Protein AF-A0A3D4SWS9-F1 (afdb_monomer_lite)

InterPro domains:
  IPR000185 Protein translocase subunit SecA [PTHR30612] (1-98)
  IPR011116 SecA Wing/Scaffold [PF07516] (47-100)
  IPR011116 SecA Wing/Scaffold [PF07516] (124-185)
  IPR014018 SecA motor DEAD [PS51196] (1-53)
  IPR027417 P-loop containing nucleoside triphosphate hydrolase [G3DSA:3.40.50.300] (1-38)
  IPR027417 P-loop containing nucleoside triphosphate hydrolase [SSF52540] (1-28)
  IPR036266 SecA, Wing/Scaffold superfamily [SSF81886] (50-199)
  IPR044722 SecA, C-terminal helicase domain [PF21090] (1-30)

Organism: NCBI:txid1032851

Radius of gyration: 28.47 Å; chains: 1; bounding box: 56×55×87 Å

Secondary structure (DSSP, 8-state):
-HHHHTTSSGGG----------TTSHHHHHHTTT--------TTS----HHHHHHHHHHHHHHHHHHHHHHHHHHHHHHHHHHHHHHHHHHHHHHHHSSHHHHHHHHH-HHHHHHHHHTT--HHHHHHHHHHHHHHHHHHHHHHHHHHHHHHHHHGGGGTTSSS-HHHHHHHHHHHHHHHHHHHHHHHHHHHHHH--EETTEE-TTTTT-PPPS----------TT--STT-TTHHHHGGG-

Foldseek 3Di:
DVVVVVVACPPNRDGDDDDDDDCPDLLNCLLCPPPDDDFDADPVRDTPDPVVVVSSVRSNVSSVVLVVVVVVVVCLLVVVVVVLVVVLVVVLCCLVVDLVLLVLQCVLPVPLVVVCVVVVADPVLSSVQSSVLLCLLSVVLSVVLVVVLVVLVLCLLVVVPPPDDSSVVSSVVSCVSSVCSNVRSSVRSNVCSVPFDQDSVHTDCVVVVSDDDPDDDDDDDDDDLSDPDPDGSCVSVSVVVD

Structure (mmCIF, N/CA/C/O backbone):
data_AF-A0A3D4SWS9-F1
#
_entry.id   AF-A0A3D4SWS9-F1
#
loop_
_atom_site.group_PDB
_atom_site.id
_atom_site.type_symbol
_atom_site.label_atom_id
_atom_site.label_alt_id
_atom_site.label_comp_id
_atom_site.label_asym_id
_atom_site.label_entity_id
_atom_site.label_seq_id
_atom_site.pdbx_PDB_ins_code
_atom_site.Cartn_x
_atom_site.Cartn_y
_atom_site.Cartn_z
_atom_site.occupancy
_atom_site.B_iso_or_equiv
_atom_site.auth_seq_id
_atom_site.auth_comp_id
_atom_site.auth_asym_id
_atom_site.auth_atom_id
_atom_site.pdbx_PDB_model_num
ATOM 1 N N . ASP A 1 1 ? 19.083 -12.559 -22.949 1.00 86.00 1 ASP A N 1
ATOM 2 C CA . ASP A 1 1 ? 19.932 -13.372 -23.858 1.00 86.00 1 ASP A CA 1
ATOM 3 C C . ASP A 1 1 ? 20.888 -14.358 -23.205 1.00 86.00 1 ASP A C 1
ATOM 5 O O . ASP A 1 1 ? 20.753 -15.556 -23.432 1.00 86.00 1 ASP A O 1
ATOM 9 N N . ASN A 1 2 ? 21.861 -13.915 -22.402 1.00 91.19 2 ASN A N 1
ATOM 10 C CA . ASN A 1 2 ? 22.906 -14.820 -21.889 1.00 91.19 2 ASN A CA 1
ATOM 11 C C . ASN A 1 2 ? 22.371 -15.952 -20.997 1.00 91.19 2 ASN A C 1
ATOM 13 O O . ASN A 1 2 ? 22.909 -17.055 -21.023 1.00 91.19 2 ASN A O 1
ATOM 17 N N . GLN A 1 3 ? 21.264 -15.725 -20.285 1.00 92.69 3 GLN A N 1
ATOM 18 C CA . GLN A 1 3 ? 20.565 -16.789 -19.555 1.00 92.69 3 GLN A CA 1
ATOM 19 C C . GLN A 1 3 ? 20.051 -17.906 -20.480 1.00 92.69 3 GLN A C 1
ATOM 21 O O . GLN A 1 3 ? 20.074 -19.070 -20.090 1.00 92.69 3 GLN A O 1
ATOM 26 N N . LEU A 1 4 ? 19.605 -17.577 -21.700 1.00 91.69 4 LEU A N 1
ATOM 27 C CA . LEU A 1 4 ? 19.152 -18.558 -22.690 1.00 91.69 4 LEU A CA 1
ATOM 28 C C . LEU A 1 4 ? 20.349 -19.286 -23.315 1.00 91.69 4 LEU A C 1
ATOM 30 O O . LEU A 1 4 ? 20.324 -20.511 -23.415 1.00 91.69 4 LEU A O 1
ATOM 34 N N . ARG A 1 5 ? 21.426 -18.549 -23.640 1.00 92.12 5 ARG A N 1
ATOM 35 C CA . ARG A 1 5 ? 22.699 -19.130 -24.112 1.00 92.12 5 ARG A CA 1
ATOM 36 C C . ARG A 1 5 ? 23.242 -20.167 -23.130 1.00 92.12 5 ARG A C 1
ATOM 38 O O . ARG A 1 5 ? 23.581 -21.273 -23.533 1.00 92.12 5 ARG A O 1
ATOM 45 N N . GLY A 1 6 ? 23.225 -19.842 -21.836 1.00 90.62 6 GLY A N 1
ATOM 46 C CA . GLY A 1 6 ? 23.699 -20.713 -20.756 1.00 90.62 6 GLY A CA 1
ATOM 47 C C . GLY A 1 6 ? 22.874 -21.983 -20.514 1.00 90.62 6 GLY A C 1
ATOM 48 O O . GLY A 1 6 ? 23.251 -22.793 -19.669 1.00 90.62 6 GLY A O 1
ATOM 49 N N . ARG A 1 7 ? 21.753 -22.186 -21.224 1.00 92.44 7 ARG A N 1
ATOM 50 C CA . ARG A 1 7 ? 21.017 -23.462 -21.192 1.00 92.44 7 ARG A CA 1
ATOM 51 C C . ARG A 1 7 ? 21.645 -24.529 -22.092 1.00 92.44 7 ARG A C 1
ATOM 53 O O . ARG A 1 7 ? 21.403 -25.710 -21.852 1.00 92.44 7 ARG A O 1
ATOM 60 N N . ALA A 1 8 ? 22.436 -24.134 -23.091 1.00 94.56 8 ALA A N 1
ATOM 61 C CA . ALA A 1 8 ? 23.217 -25.050 -23.917 1.00 94.56 8 ALA A CA 1
ATOM 62 C C . ALA A 1 8 ? 24.583 -25.341 -23.271 1.00 94.56 8 ALA A C 1
ATOM 64 O O . ALA A 1 8 ? 25.125 -24.501 -22.557 1.00 94.56 8 ALA A O 1
ATOM 65 N N . GLY A 1 9 ? 25.138 -26.529 -23.528 1.00 90.69 9 GLY A N 1
ATOM 66 C CA . GLY A 1 9 ? 26.485 -26.906 -23.083 1.00 90.69 9 GLY A CA 1
ATOM 67 C C . GLY A 1 9 ? 26.678 -26.984 -21.563 1.00 90.69 9 GLY A C 1
ATOM 68 O O . GLY A 1 9 ? 27.701 -26.562 -21.020 1.00 90.69 9 GLY A O 1
ATOM 69 N N . ARG A 1 10 ? 25.671 -27.495 -20.841 1.00 92.88 10 ARG A N 1
ATOM 70 C CA . ARG A 1 10 ? 25.771 -27.715 -19.388 1.00 92.88 10 ARG A CA 1
ATOM 71 C C . ARG A 1 10 ? 26.876 -28.735 -19.090 1.00 92.88 10 ARG A C 1
ATOM 73 O O . ARG A 1 10 ? 27.085 -29.652 -19.863 1.00 92.88 10 ARG A O 1
ATOM 80 N N . GLN A 1 11 ? 27.573 -28.582 -17.960 1.00 92.00 11 GLN A N 1
ATOM 81 C CA . GLN A 1 11 ? 28.649 -29.499 -17.528 1.00 92.00 11 GLN A CA 1
ATOM 82 C C . GLN A 1 11 ? 29.816 -29.660 -18.525 1.00 92.00 11 GLN A C 1
ATOM 84 O O . GLN A 1 11 ? 30.550 -30.640 -18.465 1.00 92.00 11 GLN A O 1
ATOM 89 N N . GLY A 1 12 ? 30.026 -28.680 -19.410 1.00 90.81 12 GLY A N 1
ATOM 90 C CA . GLY A 1 12 ? 31.074 -28.753 -20.432 1.00 90.81 12 GLY A CA 1
ATOM 91 C C . GLY A 1 12 ? 30.678 -29.571 -21.661 1.00 90.81 12 GLY A C 1
ATOM 92 O O . GLY A 1 12 ? 31.526 -29.797 -22.524 1.00 90.81 12 GLY A O 1
ATOM 93 N N . ASP A 1 13 ? 29.411 -29.982 -21.764 1.00 96.12 13 ASP A N 1
ATOM 94 C CA . ASP A 1 13 ? 28.877 -30.608 -22.968 1.00 96.12 13 ASP A CA 1
ATOM 95 C C . ASP A 1 13 ? 28.994 -29.653 -24.171 1.00 96.12 13 ASP A C 1
ATOM 97 O O . ASP A 1 13 ? 28.885 -28.429 -24.023 1.00 96.12 13 ASP A O 1
ATOM 101 N N . PRO A 1 14 ? 29.186 -30.173 -25.393 1.00 94.94 14 PRO A N 1
ATOM 102 C CA . PRO A 1 14 ? 29.142 -29.347 -26.590 1.00 94.94 14 PRO A CA 1
ATOM 103 C C . PRO A 1 14 ? 27.734 -28.770 -26.803 1.00 94.94 14 PRO A C 1
ATOM 105 O O . PRO A 1 14 ? 26.723 -29.449 -26.626 1.00 94.94 14 PRO A O 1
ATOM 108 N N . GLY A 1 15 ? 27.656 -27.511 -27.234 1.00 93.94 15 GLY A N 1
ATOM 109 C CA . GLY A 1 15 ? 26.395 -26.853 -27.562 1.00 93.94 15 GLY A CA 1
ATOM 110 C C . GLY A 1 15 ? 26.607 -25.552 -28.327 1.00 93.94 15 GLY A C 1
ATOM 111 O O . GLY A 1 15 ? 27.634 -24.893 -28.182 1.00 93.94 15 GLY A O 1
ATOM 112 N N . SER A 1 16 ? 25.626 -25.175 -29.144 1.00 94.62 16 SER A N 1
ATOM 113 C CA . SER A 1 16 ? 25.614 -23.914 -29.887 1.00 94.62 16 SER A CA 1
ATOM 114 C C . SER A 1 16 ? 24.288 -23.200 -29.685 1.00 94.62 16 SER A C 1
ATOM 116 O O . SER A 1 16 ? 23.246 -23.840 -29.562 1.00 94.62 16 SER A O 1
ATOM 118 N N . THR A 1 17 ? 24.316 -21.872 -29.702 1.00 95.25 17 THR A N 1
ATOM 119 C CA . THR A 1 17 ? 23.106 -21.045 -29.679 1.00 95.25 17 THR A CA 1
ATOM 120 C C . THR A 1 17 ? 23.214 -19.965 -30.739 1.00 95.25 17 THR A C 1
ATOM 122 O O . THR A 1 17 ? 24.304 -19.466 -31.012 1.00 95.25 17 THR A O 1
ATOM 125 N N . VAL A 1 18 ? 22.082 -19.629 -31.348 1.00 93.62 18 VAL A N 1
ATOM 126 C CA . VAL A 1 18 ? 21.955 -18.595 -32.377 1.00 93.62 18 VAL A CA 1
ATOM 127 C C . VAL A 1 18 ? 20.694 -17.803 -32.059 1.00 93.62 18 VAL A C 1
ATOM 129 O O . VAL A 1 18 ? 19.703 -18.383 -31.616 1.00 93.62 18 VAL A O 1
ATOM 132 N N . PHE A 1 19 ? 20.748 -16.488 -32.246 1.00 92.75 19 PHE A N 1
ATOM 133 C CA . PHE A 1 19 ? 19.596 -15.601 -32.111 1.00 92.75 19 PHE A CA 1
ATOM 134 C C . PHE A 1 19 ? 19.167 -15.152 -33.502 1.00 92.75 19 PHE A C 1
ATOM 136 O O . PHE A 1 19 ? 20.012 -14.889 -34.357 1.00 92.75 19 PHE A O 1
ATOM 143 N N . PHE A 1 20 ? 17.859 -15.071 -33.704 1.00 92.50 20 PHE A N 1
ATOM 144 C CA . PHE A 1 20 ? 17.247 -14.472 -34.879 1.00 92.50 20 PHE A CA 1
ATOM 145 C C . PHE A 1 20 ? 16.587 -13.181 -34.417 1.00 92.50 20 PHE A C 1
ATOM 147 O O . PHE A 1 20 ? 15.881 -13.195 -33.412 1.00 92.50 20 PHE A O 1
ATOM 154 N N . VAL A 1 21 ? 16.871 -12.089 -35.118 1.00 92.69 21 VAL A N 1
ATOM 155 C CA . VAL A 1 21 ? 16.348 -10.754 -34.821 1.00 92.69 21 VAL A CA 1
ATOM 156 C C . VAL A 1 21 ? 15.831 -10.171 -36.126 1.00 92.69 21 VAL A C 1
ATOM 158 O O . VAL A 1 21 ? 16.504 -10.278 -37.156 1.00 92.69 21 VAL A O 1
ATOM 161 N N . SER A 1 22 ? 14.646 -9.577 -36.080 1.00 92.06 22 SER A N 1
ATOM 162 C CA . SER A 1 22 ? 14.072 -8.800 -37.174 1.00 92.06 22 SER A CA 1
ATOM 163 C C . SER A 1 22 ? 14.243 -7.308 -36.902 1.00 92.06 22 SER A C 1
ATOM 165 O O . SER A 1 22 ? 14.216 -6.868 -35.756 1.00 92.06 22 SER A O 1
ATOM 167 N N . LEU A 1 23 ? 14.352 -6.502 -37.962 1.00 90.50 23 LEU A N 1
ATOM 168 C CA . LEU A 1 23 ? 14.247 -5.044 -37.826 1.00 90.50 23 LEU A CA 1
ATOM 169 C C . LEU A 1 23 ? 12.839 -4.592 -37.398 1.00 90.50 23 LEU A C 1
ATOM 171 O O . LEU A 1 23 ? 12.664 -3.447 -36.999 1.00 90.50 23 LEU A O 1
ATOM 175 N N . GLU A 1 24 ? 11.856 -5.490 -37.474 1.00 87.94 24 GLU A N 1
ATOM 176 C CA . GLU A 1 24 ? 10.470 -5.266 -37.055 1.00 87.94 24 GLU A CA 1
ATOM 177 C C . GLU A 1 24 ? 10.205 -5.663 -35.592 1.00 87.94 24 GLU A C 1
ATOM 179 O O . GLU A 1 24 ? 9.099 -5.450 -35.103 1.00 87.94 24 GLU A O 1
ATOM 184 N N . ASP A 1 25 ? 11.184 -6.241 -34.884 1.00 90.56 25 ASP A N 1
ATOM 185 C CA . ASP A 1 25 ? 11.007 -6.629 -33.480 1.00 90.56 25 ASP A CA 1
ATOM 186 C C . ASP A 1 25 ? 10.792 -5.387 -32.596 1.00 9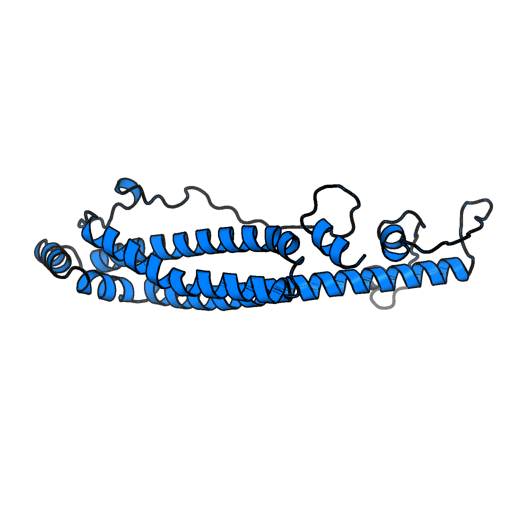0.56 25 ASP A C 1
ATOM 188 O O . ASP A 1 25 ? 11.472 -4.374 -32.777 1.00 90.56 25 ASP A O 1
ATOM 192 N N . ASP A 1 26 ? 9.919 -5.479 -31.581 1.00 86.31 26 ASP A N 1
ATOM 193 C CA . ASP A 1 26 ? 9.557 -4.357 -30.688 1.00 86.31 26 ASP A CA 1
ATOM 194 C C . ASP A 1 26 ? 10.786 -3.628 -30.113 1.00 86.31 26 ASP A C 1
ATOM 196 O O . ASP A 1 26 ? 10.824 -2.400 -30.050 1.00 86.31 26 ASP A O 1
ATOM 200 N N . MET A 1 27 ? 11.833 -4.370 -29.735 1.00 89.50 27 MET A N 1
ATOM 201 C CA . MET A 1 27 ? 13.081 -3.791 -29.225 1.00 89.50 27 MET A CA 1
ATOM 202 C C . MET A 1 27 ? 13.798 -2.934 -30.282 1.00 89.50 27 MET A C 1
ATOM 204 O O . MET A 1 27 ? 14.298 -1.860 -29.957 1.00 89.50 27 MET A O 1
ATOM 208 N N . VAL A 1 28 ? 13.841 -3.371 -31.546 1.00 89.69 28 VAL A N 1
ATOM 209 C CA . VAL A 1 28 ? 14.450 -2.583 -32.632 1.00 89.69 28 VAL A CA 1
ATOM 210 C C . VAL A 1 28 ? 13.568 -1.386 -32.973 1.00 89.69 28 VAL A C 1
ATOM 212 O O . VAL A 1 28 ? 14.075 -0.276 -33.107 1.00 89.69 28 VAL A O 1
ATOM 215 N N . ALA A 1 29 ? 12.251 -1.589 -33.045 1.00 86.50 29 ALA A N 1
ATOM 216 C CA . ALA A 1 29 ? 11.292 -0.533 -33.349 1.00 86.50 29 ALA A CA 1
ATOM 217 C C . ALA A 1 29 ? 11.324 0.604 -32.313 1.00 86.50 29 ALA A C 1
ATOM 219 O O . ALA A 1 29 ? 11.268 1.778 -32.679 1.00 86.50 29 ALA A O 1
ATOM 220 N N . VAL A 1 30 ? 11.440 0.270 -31.024 1.00 83.06 30 VAL A N 1
ATOM 221 C CA . VAL A 1 30 ? 11.537 1.251 -29.934 1.00 83.06 30 VAL A CA 1
ATOM 222 C C . VAL A 1 30 ? 12.938 1.861 -29.855 1.00 83.06 30 VAL A C 1
ATOM 224 O O . VAL A 1 30 ? 13.067 3.081 -29.768 1.00 83.06 30 VAL A O 1
ATOM 227 N N . GLY A 1 31 ? 13.988 1.035 -29.884 1.00 85.94 31 GLY A N 1
ATOM 228 C CA . GLY A 1 31 ? 15.372 1.483 -29.705 1.00 85.94 31 GLY A CA 1
ATOM 229 C C . GLY A 1 31 ? 15.940 2.273 -30.887 1.00 85.94 31 GLY A C 1
ATOM 230 O O . GLY A 1 31 ? 16.815 3.105 -30.679 1.00 85.94 31 GLY A O 1
ATOM 231 N N . GLY A 1 32 ? 15.439 2.033 -32.100 1.00 86.62 32 GLY A N 1
ATOM 232 C CA . GLY A 1 32 ? 15.829 2.730 -33.330 1.00 86.62 32 GLY A CA 1
ATOM 233 C C . GLY A 1 32 ? 14.858 3.834 -33.752 1.00 86.62 32 GLY A C 1
ATOM 234 O O . GLY A 1 32 ? 14.927 4.314 -34.884 1.00 86.62 32 GLY A O 1
ATOM 235 N N . ALA A 1 33 ? 13.910 4.216 -32.891 1.00 83.56 33 ALA A N 1
ATOM 236 C CA . ALA A 1 33 ? 12.922 5.236 -33.213 1.00 83.56 33 ALA A CA 1
ATOM 237 C C . ALA A 1 33 ? 13.602 6.582 -33.530 1.00 83.56 33 ALA A C 1
ATOM 239 O O . ALA A 1 33 ? 14.194 7.210 -32.657 1.00 83.56 33 ALA A O 1
ATOM 240 N N . GLY A 1 34 ? 13.467 7.043 -34.777 1.00 81.19 34 GLY A N 1
ATOM 241 C CA . GLY A 1 34 ? 14.072 8.292 -35.256 1.00 81.19 34 GLY A CA 1
ATOM 242 C C . GLY A 1 34 ? 15.399 8.119 -36.000 1.00 81.19 34 GLY A C 1
ATOM 243 O O . GLY A 1 34 ? 15.857 9.080 -36.616 1.00 81.19 34 GLY A O 1
ATOM 244 N N . ASP A 1 35 ? 15.968 6.913 -36.017 1.00 86.69 35 ASP A N 1
ATOM 245 C CA . ASP A 1 35 ? 17.153 6.594 -36.810 1.00 86.69 35 ASP A CA 1
ATOM 246 C C . ASP A 1 35 ? 16.769 6.042 -38.190 1.00 86.69 35 ASP A C 1
ATOM 248 O O . ASP A 1 35 ? 15.899 5.180 -38.329 1.00 86.69 35 ASP A O 1
ATOM 252 N N . GLU A 1 36 ? 17.465 6.492 -39.235 1.00 82.88 36 GLU A N 1
ATOM 253 C CA . GLU A 1 36 ? 17.339 5.909 -40.572 1.00 82.88 36 GLU A CA 1
ATOM 254 C C . GLU A 1 36 ? 18.403 4.827 -40.792 1.00 82.88 36 GLU A C 1
ATOM 256 O O . GLU A 1 36 ? 19.598 5.108 -40.918 1.00 82.88 36 GLU A O 1
ATOM 261 N N . LEU A 1 37 ? 17.968 3.569 -40.916 1.00 86.38 37 LEU A N 1
ATOM 262 C CA . LEU A 1 37 ? 18.828 2.465 -41.334 1.00 86.38 37 LEU A CA 1
ATOM 263 C C . LEU A 1 37 ? 18.517 2.062 -42.778 1.00 86.38 37 LEU A C 1
ATOM 265 O O . LEU A 1 37 ? 17.491 1.457 -43.074 1.00 86.38 37 LEU A O 1
ATOM 269 N N . THR A 1 38 ? 19.464 2.293 -43.687 1.00 85.38 38 THR A N 1
ATOM 270 C CA . THR A 1 38 ? 19.430 1.630 -44.997 1.00 85.38 38 THR A CA 1
ATOM 271 C C . THR A 1 38 ? 20.056 0.245 -44.879 1.00 85.38 38 THR A C 1
ATOM 273 O O . THR A 1 38 ? 21.265 0.134 -44.654 1.00 85.38 38 THR A O 1
ATOM 276 N N . ALA A 1 39 ? 19.272 -0.803 -45.099 1.00 86.81 39 ALA A N 1
ATOM 277 C CA . ALA A 1 39 ? 19.726 -2.189 -45.136 1.00 86.81 39 ALA A CA 1
ATOM 278 C C . ALA A 1 39 ? 19.394 -2.805 -46.505 1.00 86.81 39 ALA A C 1
ATOM 280 O O . ALA A 1 39 ? 18.357 -2.497 -47.085 1.00 86.81 39 ALA A O 1
ATOM 281 N N . GLN A 1 40 ? 20.289 -3.636 -47.045 1.00 88.00 40 GLN A N 1
ATOM 282 C CA . GLN A 1 40 ? 20.018 -4.376 -48.286 1.00 88.00 40 GLN A CA 1
ATOM 283 C C . GLN A 1 40 ? 19.963 -5.869 -47.954 1.00 88.00 40 GLN A C 1
ATOM 285 O O . GLN A 1 40 ? 20.990 -6.402 -47.531 1.00 88.00 40 GLN A O 1
ATOM 290 N N . PRO A 1 41 ? 18.797 -6.518 -48.081 1.00 90.06 41 PRO A N 1
ATOM 291 C CA . PRO A 1 41 ? 18.674 -7.943 -47.822 1.00 90.06 41 PRO A CA 1
ATOM 292 C C . PRO A 1 41 ? 19.372 -8.766 -48.901 1.00 90.06 41 PRO A C 1
ATOM 294 O O . PRO A 1 41 ? 19.353 -8.412 -50.082 1.00 90.06 41 PRO A O 1
ATOM 297 N N . ASP A 1 42 ? 19.947 -9.888 -48.480 1.00 89.44 42 ASP A N 1
ATOM 298 C CA . ASP A 1 42 ? 20.368 -10.945 -49.394 1.00 89.44 42 ASP A CA 1
ATOM 299 C C . ASP A 1 42 ? 19.139 -11.611 -50.043 1.00 89.44 42 ASP A C 1
ATOM 301 O O . ASP A 1 42 ? 17.995 -11.360 -49.657 1.00 89.44 42 ASP A O 1
ATOM 305 N N . ALA A 1 43 ? 19.360 -12.505 -51.014 1.00 89.94 43 ALA A N 1
ATOM 306 C CA . ALA A 1 43 ? 18.280 -13.203 -51.725 1.00 89.94 43 ALA A CA 1
ATOM 307 C C . ALA A 1 43 ? 17.307 -13.951 -50.789 1.00 89.94 43 ALA A C 1
ATOM 309 O O . ALA A 1 43 ? 16.118 -14.043 -51.087 1.00 89.94 43 ALA A O 1
ATOM 310 N N . ASP A 1 44 ? 17.805 -14.417 -49.640 1.00 90.50 44 ASP A N 1
ATOM 311 C CA . ASP A 1 44 ? 17.036 -15.139 -48.621 1.00 90.50 44 ASP A CA 1
ATOM 312 C C . ASP A 1 44 ? 16.493 -14.221 -47.504 1.00 90.50 44 ASP A C 1
ATOM 314 O O . ASP A 1 44 ? 16.033 -14.699 -46.469 1.00 90.50 44 ASP A O 1
ATOM 318 N N . GLY A 1 45 ? 16.591 -12.894 -47.661 1.00 88.94 45 GLY A N 1
ATOM 319 C CA . GLY A 1 45 ? 16.109 -11.906 -46.688 1.00 88.94 45 GLY A CA 1
ATOM 320 C C . GLY A 1 45 ? 17.053 -11.627 -45.512 1.00 88.94 45 GLY A C 1
ATOM 321 O O . GLY A 1 45 ? 16.735 -10.813 -44.647 1.00 88.94 45 GLY A O 1
ATOM 322 N N . ARG A 1 46 ? 18.220 -12.281 -45.455 1.00 92.81 46 ARG A N 1
ATOM 323 C CA . ARG A 1 46 ? 19.189 -12.119 -44.359 1.00 92.81 46 ARG A CA 1
ATOM 324 C C . ARG A 1 46 ? 19.939 -10.791 -44.469 1.00 92.81 46 ARG A C 1
ATOM 326 O O . ARG A 1 46 ? 20.199 -10.287 -45.558 1.00 92.81 46 ARG A O 1
ATOM 333 N N . LEU A 1 47 ? 20.290 -10.240 -43.309 1.00 92.19 47 LEU A N 1
ATOM 334 C CA . LEU A 1 47 ? 21.035 -8.992 -43.172 1.00 92.19 47 LEU A CA 1
ATOM 335 C C . LEU A 1 47 ? 22.332 -9.242 -42.396 1.00 92.19 47 LEU A C 1
ATOM 337 O O . LEU A 1 47 ? 22.357 -9.156 -41.172 1.00 92.19 47 LEU A O 1
ATOM 341 N N . GLU A 1 48 ? 23.426 -9.541 -43.100 1.00 88.06 48 GLU A N 1
ATOM 342 C CA . GLU A 1 48 ? 24.732 -9.838 -42.473 1.00 88.06 48 GLU A CA 1
ATOM 343 C C . GLU A 1 48 ? 25.680 -8.624 -42.420 1.00 88.06 48 GLU A C 1
ATOM 345 O O . GLU A 1 48 ? 26.823 -8.694 -41.964 1.00 88.06 48 GLU A O 1
ATOM 350 N N . GLN A 1 49 ? 25.206 -7.469 -42.883 1.00 92.31 49 GLN A N 1
ATOM 351 C CA . GLN A 1 49 ? 25.995 -6.245 -42.959 1.00 92.31 49 GLN A CA 1
ATOM 352 C C . GLN A 1 49 ? 26.395 -5.774 -41.554 1.00 92.31 49 GLN A C 1
ATOM 354 O O . GLN A 1 49 ? 25.539 -5.564 -40.696 1.00 92.31 49 GLN A O 1
ATOM 359 N N . LYS A 1 50 ? 27.689 -5.496 -41.335 1.00 91.75 50 LYS A N 1
ATOM 360 C CA . LYS A 1 50 ? 28.218 -5.041 -40.031 1.00 91.75 50 LYS A CA 1
ATOM 361 C C . LYS A 1 50 ? 27.447 -3.851 -39.443 1.00 91.75 50 LYS A C 1
ATOM 363 O O . LYS A 1 50 ? 27.229 -3.811 -38.238 1.00 91.75 50 LYS A O 1
ATOM 368 N N . LYS A 1 51 ? 27.010 -2.911 -40.288 1.00 91.69 51 LYS A N 1
ATOM 369 C CA . LYS A 1 51 ? 26.204 -1.754 -39.867 1.00 91.69 51 LYS A CA 1
ATOM 370 C C . LYS A 1 51 ? 24.843 -2.148 -39.278 1.00 91.69 51 LYS A C 1
ATOM 372 O O . LYS A 1 51 ? 24.398 -1.498 -38.346 1.00 91.69 51 LYS A O 1
ATOM 377 N N . VAL A 1 52 ? 24.211 -3.211 -39.786 1.00 91.94 52 VAL A N 1
ATOM 378 C CA . VAL A 1 52 ? 22.917 -3.703 -39.286 1.00 91.94 52 VAL A CA 1
ATOM 379 C C . VAL A 1 52 ? 23.107 -4.345 -37.915 1.00 91.94 52 VAL A C 1
ATOM 381 O O . VAL A 1 52 ? 22.367 -4.035 -36.994 1.00 91.94 52 VAL A O 1
ATOM 384 N N . LEU A 1 53 ? 24.155 -5.156 -37.743 1.00 91.62 53 LEU A N 1
ATOM 385 C CA . LEU A 1 53 ? 24.493 -5.738 -36.438 1.00 91.62 53 LEU A CA 1
ATOM 386 C C . LEU A 1 53 ? 24.795 -4.652 -35.391 1.00 91.62 53 LEU A C 1
ATOM 388 O O . LEU A 1 53 ? 24.250 -4.681 -34.295 1.00 91.62 53 LEU A O 1
ATOM 392 N N . GLN A 1 54 ? 25.600 -3.648 -35.756 1.00 93.12 54 GLN A N 1
ATOM 393 C CA . GLN A 1 54 ? 25.900 -2.508 -34.879 1.00 93.12 54 GLN A CA 1
ATOM 394 C C . GLN A 1 54 ? 24.657 -1.678 -34.537 1.00 93.12 54 GLN A C 1
ATOM 396 O O . GLN A 1 54 ? 24.576 -1.131 -33.438 1.00 93.12 54 GLN A O 1
ATOM 401 N N . PHE A 1 55 ? 23.708 -1.575 -35.468 1.00 93.62 55 PHE A N 1
ATOM 402 C CA . PHE A 1 55 ? 22.433 -0.906 -35.239 1.00 93.62 55 PHE A CA 1
ATOM 403 C C . PHE A 1 55 ? 21.559 -1.677 -34.245 1.00 93.62 55 PHE A C 1
ATOM 405 O O . PHE A 1 55 ? 21.038 -1.075 -33.313 1.00 93.62 55 PHE A O 1
ATOM 412 N N . VAL A 1 56 ? 21.463 -3.003 -34.372 1.00 93.38 56 VAL A N 1
ATOM 413 C CA . VAL A 1 56 ? 20.741 -3.846 -33.402 1.00 93.38 56 VAL A CA 1
ATOM 414 C C . VAL A 1 56 ? 21.364 -3.730 -32.003 1.00 93.38 56 VAL A C 1
ATOM 416 O O . VAL A 1 56 ? 20.640 -3.491 -31.039 1.00 93.38 56 VAL A O 1
ATOM 419 N N . ASP A 1 57 ? 22.698 -3.784 -31.889 1.00 92.56 57 ASP A N 1
ATOM 420 C CA . ASP A 1 57 ? 23.414 -3.573 -30.616 1.00 92.56 57 ASP A CA 1
ATOM 421 C C . ASP A 1 57 ? 23.174 -2.167 -30.027 1.00 92.56 57 ASP A C 1
ATOM 423 O O . ASP A 1 57 ? 23.202 -1.961 -28.810 1.00 92.56 57 ASP A O 1
ATOM 427 N N . HIS A 1 58 ? 22.996 -1.155 -30.881 1.00 92.50 58 HIS A N 1
ATOM 428 C CA . HIS A 1 58 ? 22.627 0.189 -30.447 1.00 92.50 58 HIS A CA 1
ATOM 429 C C . HIS A 1 58 ? 21.196 0.225 -29.907 1.00 92.50 58 HIS A C 1
ATOM 431 O O . HIS A 1 58 ? 21.014 0.651 -28.767 1.00 92.50 58 HIS A O 1
ATOM 437 N N . CYS A 1 59 ? 20.227 -0.290 -30.671 1.00 93.06 59 CYS A N 1
ATOM 438 C CA . CYS A 1 59 ? 18.820 -0.350 -30.274 1.00 93.06 59 CYS A CA 1
ATOM 439 C C . CYS A 1 59 ? 18.659 -1.056 -28.928 1.00 93.06 59 CYS A C 1
ATOM 441 O O . CYS A 1 59 ? 18.012 -0.522 -28.034 1.00 93.06 59 CYS A O 1
ATOM 443 N N . GLN A 1 60 ? 19.330 -2.198 -28.740 1.00 92.12 60 GLN A N 1
ATOM 444 C CA . GLN A 1 60 ? 19.307 -2.920 -27.471 1.00 92.12 60 GLN A CA 1
ATOM 445 C C . GLN A 1 60 ? 19.770 -2.039 -26.303 1.00 92.12 60 GLN A C 1
ATOM 447 O O . GLN A 1 60 ? 19.092 -1.975 -25.281 1.00 92.12 60 GLN A O 1
ATOM 452 N N . ARG A 1 61 ? 20.893 -1.321 -26.447 1.00 92.88 61 ARG A N 1
ATOM 453 C CA . ARG A 1 61 ? 21.399 -0.428 -25.389 1.00 92.88 61 ARG A CA 1
ATOM 454 C C . ARG A 1 61 ? 20.450 0.732 -25.095 1.00 92.88 61 ARG A C 1
ATOM 456 O O . ARG A 1 61 ? 20.312 1.109 -23.934 1.00 92.88 61 ARG A O 1
ATOM 463 N N . VAL A 1 62 ? 19.812 1.297 -26.120 1.00 89.62 62 VAL A N 1
ATOM 464 C CA . VAL A 1 62 ? 18.808 2.360 -25.954 1.00 89.62 62 VAL A CA 1
ATOM 465 C C . VAL A 1 62 ? 17.599 1.828 -25.188 1.00 89.62 62 VAL A C 1
ATOM 467 O O . VAL A 1 62 ? 17.213 2.413 -24.177 1.00 89.62 62 VAL A O 1
ATOM 470 N N . THR A 1 63 ? 17.047 0.688 -25.608 1.00 88.50 63 THR A N 1
ATOM 471 C CA . THR A 1 63 ? 15.910 0.048 -24.937 1.00 88.50 63 THR A CA 1
ATOM 472 C C . THR A 1 63 ? 16.245 -0.336 -23.495 1.00 88.50 63 THR A C 1
ATOM 474 O O . THR A 1 63 ? 15.451 -0.078 -22.594 1.00 88.50 63 THR A O 1
ATOM 477 N N . GLU A 1 64 ? 17.428 -0.899 -23.234 1.00 90.12 64 GLU A N 1
ATOM 478 C CA . GLU A 1 64 ? 17.898 -1.202 -21.875 1.00 90.12 64 GLU A CA 1
ATOM 479 C C . GLU A 1 64 ? 17.992 0.060 -21.004 1.00 90.12 64 GLU A C 1
ATOM 481 O O . GLU A 1 64 ? 17.578 0.031 -19.844 1.00 90.12 64 GLU A O 1
ATOM 486 N N . GLY A 1 65 ? 18.480 1.173 -21.564 1.00 90.00 65 GLY A N 1
ATOM 487 C CA . GLY A 1 65 ? 18.505 2.473 -20.891 1.00 90.00 65 GLY A CA 1
ATOM 488 C C . GLY A 1 65 ? 17.106 2.961 -20.511 1.00 90.00 65 GLY A C 1
ATOM 489 O O . GLY A 1 65 ? 16.859 3.268 -19.348 1.00 90.00 65 GLY A O 1
ATOM 490 N N . GLN A 1 66 ? 16.160 2.928 -21.453 1.00 85.62 66 GLN A N 1
ATOM 491 C CA . GLN A 1 66 ? 14.763 3.297 -21.192 1.00 85.62 66 GLN A CA 1
ATOM 492 C C . GLN A 1 66 ? 14.124 2.415 -20.109 1.00 85.62 66 GLN A C 1
ATOM 494 O O . GLN A 1 66 ? 13.445 2.918 -19.216 1.00 85.62 66 GLN A O 1
ATOM 499 N N . MET A 1 67 ? 14.359 1.099 -20.142 1.00 85.56 67 MET A N 1
ATOM 500 C CA . MET A 1 67 ? 13.863 0.186 -19.105 1.00 85.56 67 MET A CA 1
ATOM 501 C C . MET A 1 67 ? 14.458 0.503 -17.729 1.00 85.56 67 MET A C 1
ATOM 503 O O . MET A 1 67 ? 13.744 0.453 -16.724 1.00 85.56 67 MET A O 1
ATOM 507 N N . LEU A 1 68 ? 15.747 0.848 -17.668 1.00 90.19 68 LEU A N 1
ATOM 508 C CA . LEU A 1 68 ? 16.401 1.260 -16.428 1.00 90.19 68 LEU A CA 1
A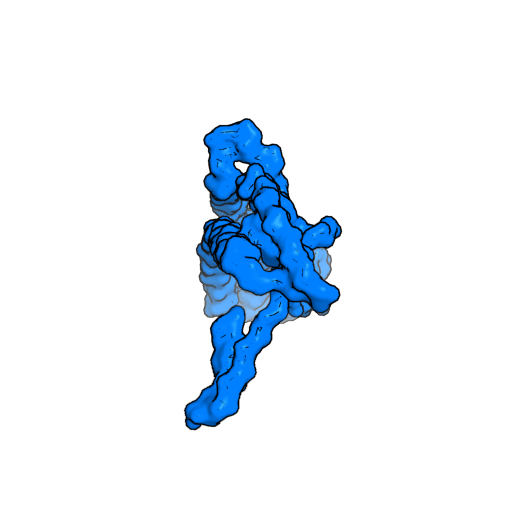TOM 509 C C . LEU A 1 68 ? 15.794 2.555 -15.875 1.00 90.19 68 LEU A C 1
ATOM 511 O O . LEU A 1 68 ? 15.560 2.647 -14.669 1.00 90.19 68 LEU A O 1
ATOM 515 N N . ASP A 1 69 ? 15.486 3.521 -16.735 1.00 86.19 69 ASP A N 1
ATOM 516 C CA . ASP A 1 69 ? 14.866 4.784 -16.334 1.00 86.19 69 ASP A CA 1
ATOM 517 C C . ASP A 1 69 ? 13.427 4.591 -15.832 1.00 86.19 69 ASP A C 1
ATOM 519 O O . ASP A 1 69 ? 13.052 5.143 -14.788 1.00 86.19 69 ASP A O 1
ATOM 523 N N . ILE A 1 70 ? 12.635 3.747 -16.506 1.00 85.19 70 ILE A N 1
ATOM 524 C CA . ILE A 1 70 ? 11.302 3.334 -16.037 1.00 85.19 70 ILE A CA 1
ATOM 525 C C . ILE A 1 70 ? 11.412 2.664 -14.667 1.00 85.19 70 ILE A C 1
ATOM 527 O O . ILE A 1 70 ? 10.657 2.997 -13.748 1.00 85.19 70 ILE A O 1
ATOM 531 N N . HIS A 1 71 ? 12.368 1.747 -14.499 1.00 87.50 71 HIS A N 1
ATOM 532 C CA . HIS A 1 71 ? 12.601 1.070 -13.229 1.00 87.50 71 HIS A CA 1
ATOM 533 C C . HIS A 1 71 ? 12.969 2.062 -12.120 1.00 87.50 71 HIS A C 1
ATOM 535 O O . HIS A 1 71 ? 12.353 2.050 -11.053 1.00 87.50 71 HIS A O 1
ATOM 541 N N . ALA A 1 72 ? 13.929 2.955 -12.371 1.00 89.38 72 ALA A N 1
ATOM 542 C CA . ALA A 1 72 ? 14.367 3.959 -11.409 1.00 89.38 72 ALA A CA 1
ATOM 543 C C . ALA A 1 72 ? 13.220 4.896 -11.005 1.00 89.38 72 ALA A C 1
ATOM 545 O O . ALA A 1 72 ? 13.063 5.221 -9.828 1.00 89.38 72 ALA A O 1
ATOM 546 N N . THR A 1 73 ? 12.393 5.304 -11.966 1.00 85.12 73 THR A N 1
ATOM 547 C CA . THR A 1 73 ? 11.210 6.139 -11.730 1.00 85.12 73 THR A CA 1
ATOM 548 C C . THR A 1 73 ? 10.177 5.400 -10.883 1.00 85.12 73 THR A C 1
ATOM 550 O O . THR A 1 73 ? 9.773 5.895 -9.833 1.00 85.12 73 THR A O 1
ATOM 553 N N . THR A 1 74 ? 9.825 4.174 -11.268 1.00 87.25 74 THR A N 1
ATOM 554 C CA . THR A 1 74 ? 8.890 3.311 -10.529 1.00 87.25 74 THR A CA 1
ATOM 555 C C . THR A 1 74 ? 9.360 3.058 -9.098 1.00 87.25 74 THR A C 1
ATOM 557 O O . THR A 1 74 ? 8.564 3.084 -8.158 1.00 87.25 74 THR A O 1
ATOM 560 N N . TRP A 1 75 ? 10.661 2.842 -8.905 1.00 92.19 75 TRP A N 1
ATOM 561 C CA . TRP A 1 75 ? 11.253 2.670 -7.583 1.00 92.19 75 TRP A CA 1
ATOM 562 C C . TRP A 1 75 ? 11.106 3.925 -6.716 1.00 92.19 75 TRP A C 1
ATOM 564 O O . TRP A 1 75 ? 10.738 3.800 -5.548 1.00 92.19 75 TRP A O 1
ATOM 574 N N . LYS A 1 76 ? 11.328 5.127 -7.272 1.00 88.88 76 LYS A N 1
ATOM 575 C CA . LYS A 1 76 ? 11.169 6.394 -6.532 1.00 88.88 76 LYS A CA 1
ATOM 576 C C . LYS A 1 76 ? 9.752 6.543 -5.974 1.00 88.88 76 LYS A C 1
ATOM 578 O O . LYS A 1 76 ? 9.617 6.809 -4.784 1.00 88.88 76 LYS A O 1
ATOM 583 N N . TYR A 1 77 ? 8.725 6.284 -6.789 1.00 89.50 77 TYR A N 1
ATOM 584 C CA . TYR A 1 77 ? 7.328 6.315 -6.338 1.00 89.50 77 TYR A CA 1
ATOM 585 C C . TYR A 1 77 ? 7.052 5.271 -5.247 1.00 89.50 77 TYR A C 1
ATOM 587 O O . TYR A 1 77 ? 6.494 5.59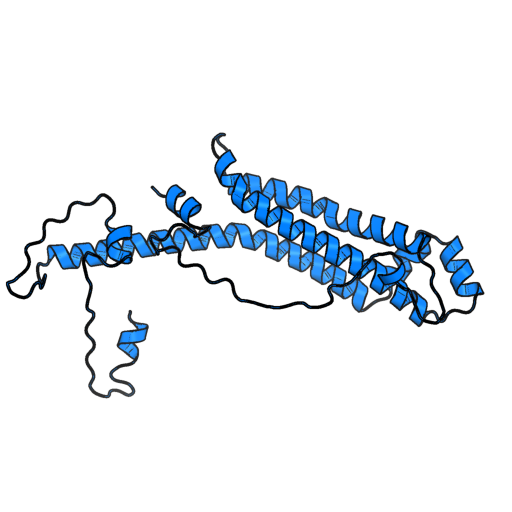4 -4.202 1.00 89.50 77 TYR A O 1
ATOM 595 N N . ASN A 1 78 ? 7.483 4.022 -5.452 1.00 93.38 78 ASN A N 1
ATOM 596 C CA . ASN A 1 78 ? 7.190 2.930 -4.519 1.00 93.38 78 ASN A CA 1
ATOM 597 C C . ASN A 1 78 ? 7.929 3.034 -3.183 1.00 93.38 78 ASN A C 1
ATOM 599 O O . ASN A 1 78 ? 7.432 2.528 -2.177 1.00 93.38 78 ASN A O 1
ATOM 603 N N . LYS A 1 79 ? 9.109 3.664 -3.152 1.00 95.62 79 LYS A N 1
ATOM 604 C CA . LYS A 1 79 ? 9.907 3.784 -1.929 1.00 95.62 79 LYS A CA 1
ATOM 605 C C . LYS A 1 79 ? 9.106 4.453 -0.809 1.00 95.62 79 LYS A C 1
ATOM 607 O O . LYS A 1 79 ? 8.993 3.880 0.271 1.00 95.62 79 LYS A O 1
ATOM 612 N N . LEU A 1 80 ? 8.499 5.608 -1.089 1.00 94.62 80 LEU A N 1
ATOM 613 C CA . LEU A 1 80 ? 7.707 6.341 -0.099 1.00 94.62 80 LEU A CA 1
ATOM 614 C C . LEU A 1 80 ? 6.495 5.528 0.381 1.00 94.62 80 LEU A C 1
ATOM 616 O O . LEU A 1 80 ? 6.222 5.477 1.577 1.00 94.62 80 LEU A O 1
ATOM 620 N N . ILE A 1 81 ? 5.799 4.854 -0.538 1.00 96.38 81 ILE A N 1
ATOM 621 C CA . ILE A 1 81 ? 4.633 4.017 -0.213 1.00 96.38 81 ILE A CA 1
ATOM 622 C C . ILE A 1 81 ? 5.041 2.865 0.709 1.00 96.38 81 ILE A C 1
ATOM 624 O O . ILE A 1 81 ? 4.330 2.538 1.658 1.00 96.38 81 ILE A O 1
ATOM 628 N N . ASN A 1 82 ? 6.203 2.254 0.466 1.00 97.69 82 ASN A N 1
ATOM 629 C CA . ASN A 1 82 ? 6.714 1.197 1.327 1.00 97.69 82 ASN A CA 1
ATOM 630 C C . ASN A 1 82 ? 7.069 1.712 2.731 1.00 97.69 82 ASN A C 1
ATOM 632 O O . ASN A 1 82 ? 6.738 1.038 3.705 1.00 97.69 82 ASN A O 1
ATOM 636 N N . ASP A 1 83 ? 7.690 2.889 2.839 1.00 97.56 83 ASP A N 1
ATOM 637 C CA . ASP A 1 83 ? 8.008 3.509 4.131 1.00 97.56 83 ASP A CA 1
ATOM 638 C C . ASP A 1 83 ? 6.716 3.812 4.921 1.00 97.56 83 ASP A C 1
ATOM 640 O O . ASP A 1 83 ? 6.595 3.463 6.096 1.00 97.56 83 ASP A O 1
ATOM 644 N N . GLN A 1 84 ? 5.692 4.357 4.255 1.00 97.81 84 GLN A N 1
ATOM 645 C CA . GLN A 1 84 ? 4.360 4.575 4.836 1.00 97.81 84 GLN A CA 1
ATOM 646 C C . GLN A 1 84 ? 3.699 3.263 5.284 1.00 97.81 84 GLN A C 1
ATOM 648 O O . GLN A 1 84 ? 3.178 3.170 6.397 1.00 97.81 84 GLN A O 1
ATOM 653 N N . ARG A 1 85 ? 3.771 2.214 4.456 1.00 98.12 85 ARG A N 1
ATOM 654 C CA . ARG A 1 85 ? 3.233 0.887 4.784 1.00 98.12 85 ARG A CA 1
ATOM 655 C C . ARG A 1 85 ? 3.884 0.301 6.034 1.00 98.12 85 ARG A C 1
ATOM 657 O O . ARG A 1 85 ? 3.193 -0.318 6.836 1.00 98.12 85 ARG A O 1
ATOM 664 N N . GLN A 1 86 ? 5.193 0.480 6.216 1.00 98.31 86 GLN A N 1
ATOM 665 C CA . GLN A 1 86 ? 5.886 0.013 7.422 1.00 98.31 86 GLN A CA 1
ATOM 666 C C . GLN A 1 86 ? 5.346 0.691 8.686 1.00 98.31 86 GLN A C 1
ATOM 668 O O . GLN A 1 86 ? 5.134 0.013 9.688 1.00 98.31 86 GLN A O 1
ATOM 673 N N . ILE A 1 87 ? 5.063 1.995 8.623 1.00 97.75 87 ILE A N 1
ATOM 674 C CA . ILE A 1 87 ? 4.469 2.748 9.737 1.00 97.75 87 ILE A CA 1
ATOM 675 C C . ILE A 1 87 ? 3.068 2.216 10.068 1.00 97.75 87 ILE A C 1
ATOM 677 O O . ILE A 1 87 ? 2.760 1.972 11.235 1.00 97.75 87 ILE A O 1
ATOM 681 N N . ILE A 1 88 ? 2.226 1.995 9.052 1.00 97.62 88 ILE A N 1
ATOM 682 C CA . ILE A 1 88 ? 0.877 1.446 9.252 1.00 97.62 88 ILE A CA 1
ATOM 683 C C . ILE A 1 88 ? 0.939 0.030 9.817 1.00 97.62 88 ILE A C 1
ATOM 685 O O . ILE A 1 88 ? 0.240 -0.258 10.783 1.00 97.62 88 ILE A O 1
ATOM 689 N N . ASN A 1 89 ? 1.804 -0.832 9.281 1.00 97.75 89 ASN A N 1
ATOM 690 C CA . ASN A 1 89 ? 1.969 -2.194 9.783 1.00 97.75 89 ASN A CA 1
ATOM 691 C C . ASN A 1 89 ? 2.407 -2.208 11.247 1.00 97.75 89 ASN A C 1
ATOM 693 O O . ASN A 1 89 ? 1.775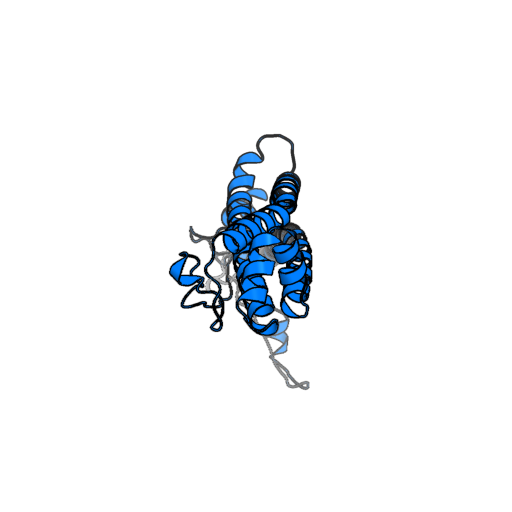 -2.886 12.043 1.00 97.75 89 ASN A O 1
ATOM 697 N N . ALA A 1 90 ? 3.392 -1.390 11.630 1.00 97.50 90 ALA A N 1
ATOM 698 C CA . ALA A 1 90 ? 3.812 -1.291 13.026 1.00 97.50 90 ALA A CA 1
ATOM 699 C C . ALA A 1 90 ? 2.652 -0.881 13.953 1.00 97.50 90 ALA A C 1
ATOM 701 O O . ALA A 1 90 ? 2.525 -1.387 15.068 1.00 97.50 90 ALA A O 1
ATOM 702 N N . ARG A 1 91 ? 1.768 0.011 13.486 1.00 96.25 91 ARG A N 1
ATOM 703 C CA . ARG A 1 91 ? 0.570 0.401 14.236 1.00 96.25 91 ARG A CA 1
ATOM 704 C C . ARG A 1 91 ? -0.479 -0.712 14.296 1.00 96.25 91 ARG A C 1
ATOM 706 O O . ARG A 1 91 ? -1.077 -0.909 15.351 1.00 96.25 91 ARG A O 1
ATOM 713 N N . ARG A 1 92 ? -0.699 -1.436 13.194 1.00 97.69 92 ARG A N 1
ATOM 714 C CA . ARG A 1 92 ? -1.594 -2.605 13.151 1.00 97.69 92 ARG A CA 1
ATOM 715 C C . ARG A 1 92 ? -1.120 -3.689 14.109 1.00 97.69 92 ARG A C 1
ATOM 717 O O . ARG A 1 92 ? -1.934 -4.188 14.875 1.00 97.69 92 ARG A O 1
ATOM 724 N N . ASP A 1 93 ? 0.175 -3.990 14.109 1.00 98.00 93 ASP A N 1
ATOM 725 C CA . ASP A 1 93 ? 0.783 -4.992 14.988 1.00 98.00 93 ASP A CA 1
ATOM 726 C C . ASP A 1 93 ? 0.575 -4.611 16.461 1.00 98.00 93 ASP A C 1
ATOM 728 O O . ASP A 1 93 ? 0.111 -5.426 17.251 1.00 98.00 93 ASP A O 1
ATOM 732 N N . ALA A 1 94 ? 0.772 -3.337 16.822 1.00 96.81 94 ALA A N 1
ATOM 733 C CA . ALA A 1 94 ? 0.479 -2.861 18.175 1.00 96.81 94 ALA A CA 1
ATOM 734 C C . ALA A 1 94 ? -0.997 -3.066 18.570 1.00 96.81 94 ALA A C 1
ATOM 736 O O . ALA A 1 94 ? -1.283 -3.490 19.688 1.00 96.81 94 ALA A O 1
ATOM 737 N N . VAL A 1 95 ? -1.943 -2.799 17.666 1.00 97.44 95 VAL A N 1
ATOM 738 C CA . VAL A 1 95 ? -3.380 -3.012 17.912 1.00 97.44 95 VAL A CA 1
ATOM 739 C C . VAL A 1 95 ? -3.732 -4.506 18.006 1.00 97.44 95 VAL A C 1
ATOM 741 O O . VAL A 1 95 ? -4.601 -4.886 18.794 1.00 97.44 95 VAL A O 1
ATOM 744 N N . LEU A 1 96 ? -3.068 -5.364 17.229 1.00 96.38 96 LEU A N 1
ATOM 745 C CA . LEU A 1 96 ? -3.282 -6.814 17.228 1.00 96.38 96 LEU A CA 1
ATOM 746 C C . LEU A 1 96 ? -2.732 -7.483 18.491 1.00 96.38 96 LEU A C 1
ATOM 748 O O . LEU A 1 96 ? -3.430 -8.293 19.099 1.00 96.38 96 LEU A O 1
ATOM 752 N N . ASP A 1 97 ? -1.522 -7.111 18.902 1.00 93.69 97 ASP A N 1
ATOM 753 C CA . ASP A 1 97 ? -0.757 -7.841 19.917 1.00 93.69 97 ASP A CA 1
ATOM 754 C C . ASP A 1 97 ? -0.927 -7.284 21.339 1.00 93.69 97 ASP A C 1
ATOM 756 O O . ASP A 1 97 ? -0.461 -7.888 22.306 1.00 93.69 97 ASP A O 1
ATOM 760 N N . THR A 1 98 ? -1.584 -6.130 21.494 1.00 96.38 98 THR A N 1
ATOM 761 C CA . THR A 1 98 ? -1.756 -5.460 22.795 1.00 96.38 98 THR A CA 1
ATOM 762 C C . THR A 1 98 ? -3.188 -4.963 23.014 1.00 96.38 98 THR A C 1
ATOM 764 O O . THR A 1 98 ? -4.065 -5.142 22.165 1.00 96.38 98 THR A O 1
ATOM 767 N N . GLU A 1 99 ? -3.428 -4.324 24.162 1.00 97.75 99 GLU A N 1
ATOM 768 C CA . GLU A 1 99 ? -4.701 -3.677 24.516 1.00 97.75 99 GLU A CA 1
ATOM 769 C C . GLU A 1 99 ? -4.779 -2.207 24.061 1.00 97.75 99 GLU A C 1
ATOM 771 O O . GLU A 1 99 ? -5.748 -1.524 24.371 1.00 97.75 99 GLU A O 1
ATOM 776 N N . THR A 1 100 ? -3.817 -1.728 23.258 1.00 97.56 100 THR A N 1
ATOM 777 C CA . THR A 1 100 ? -3.709 -0.313 22.838 1.00 97.56 100 THR A CA 1
ATOM 778 C C . THR A 1 100 ? -5.025 0.276 22.311 1.00 97.56 100 THR A C 1
ATOM 780 O O . THR A 1 100 ? -5.330 1.439 22.566 1.00 97.56 100 THR A O 1
ATOM 783 N N . ALA A 1 101 ? -5.815 -0.503 21.562 1.00 97.88 101 ALA A N 1
ATOM 784 C CA . ALA A 1 101 ? -7.104 -0.034 21.054 1.00 97.88 101 ALA A CA 1
ATOM 785 C C . ALA A 1 101 ? -8.143 0.156 22.167 1.00 97.88 101 ALA A C 1
ATOM 787 O O . ALA A 1 101 ? -8.884 1.132 22.142 1.00 97.88 101 ALA A O 1
ATOM 788 N N . TRP A 1 102 ? -8.194 -0.753 23.142 1.00 98.31 102 TRP A N 1
ATOM 789 C CA . TRP A 1 102 ? -9.077 -0.607 24.295 1.00 98.31 102 TRP A CA 1
ATOM 790 C C . TRP A 1 102 ? -8.666 0.581 25.156 1.00 98.31 102 TRP A C 1
ATOM 792 O O . TRP A 1 102 ? -9.525 1.377 25.525 1.00 98.31 102 TRP A O 1
ATOM 802 N N . ASP A 1 103 ? -7.370 0.747 25.414 1.00 98.25 103 ASP A N 1
ATOM 803 C CA . ASP A 1 103 ? -6.857 1.874 26.193 1.00 98.25 103 ASP A CA 1
ATOM 804 C C . ASP A 1 103 ? -7.251 3.216 25.557 1.00 98.25 103 ASP A C 1
ATOM 806 O O . ASP A 1 103 ? -7.746 4.106 26.244 1.00 98.25 103 ASP A O 1
ATOM 810 N N . ASP A 1 104 ? -7.102 3.362 24.236 1.00 98.19 104 ASP A N 1
ATOM 811 C CA . ASP A 1 104 ? -7.486 4.594 23.537 1.00 98.19 104 ASP A CA 1
ATOM 812 C C . ASP A 1 104 ? -9.002 4.848 23.565 1.00 98.19 104 ASP A C 1
ATOM 814 O O . ASP A 1 104 ? -9.444 5.953 23.890 1.00 98.19 104 ASP A O 1
ATOM 818 N N . LEU A 1 105 ? -9.800 3.831 23.231 1.00 98.38 105 LEU A N 1
ATOM 819 C CA . LEU A 1 105 ? -11.249 3.970 23.076 1.00 98.38 105 LEU A CA 1
ATOM 820 C C . LEU A 1 105 ? -11.970 4.115 24.423 1.00 98.38 105 LEU A C 1
ATOM 822 O O . LEU A 1 105 ? -12.866 4.947 24.552 1.00 98.38 105 LEU A O 1
ATOM 826 N N . SER A 1 106 ? -11.543 3.378 25.450 1.00 98.12 106 SER A N 1
ATOM 827 C CA . SER A 1 106 ? -12.120 3.479 26.796 1.00 98.12 106 SER A CA 1
ATOM 828 C C . SER A 1 106 ? -11.793 4.805 27.485 1.00 98.12 106 SER A C 1
ATOM 830 O O . SER A 1 106 ? -12.611 5.321 28.241 1.00 98.12 106 SER A O 1
ATOM 832 N N . LEU A 1 107 ? -10.625 5.395 27.203 1.00 97.88 107 LEU A N 1
ATOM 833 C CA . LEU A 1 107 ? -10.289 6.743 27.669 1.00 97.88 107 LEU A CA 1
ATOM 834 C C . LEU A 1 107 ? -11.050 7.830 26.907 1.00 97.88 107 LEU A C 1
ATOM 836 O O . LEU A 1 107 ? -11.299 8.898 27.467 1.00 97.88 107 LEU A O 1
ATOM 840 N N . HIS A 1 108 ? -11.396 7.587 25.641 1.00 97.88 108 HIS A N 1
ATOM 841 C CA . HIS A 1 108 ? -12.210 8.514 24.864 1.00 97.88 108 HIS A CA 1
ATOM 842 C C . HIS A 1 108 ? -13.645 8.603 25.395 1.00 97.88 108 HIS A C 1
ATOM 844 O O . HIS A 1 108 ? -14.160 9.711 25.539 1.00 97.88 108 HIS A O 1
ATOM 850 N N . ASP A 1 109 ? -14.252 7.460 25.720 1.00 98.19 109 ASP A N 1
ATOM 851 C CA . ASP A 1 109 ? -15.617 7.362 26.238 1.00 98.19 109 ASP A CA 1
ATOM 852 C C . ASP A 1 109 ? -15.656 6.530 27.529 1.00 98.19 109 ASP A C 1
ATOM 854 O O . ASP A 1 109 ? -15.972 5.335 27.557 1.00 98.19 109 ASP A O 1
ATOM 858 N N . VAL A 1 110 ? -15.276 7.199 28.619 1.00 98.12 110 VAL A N 1
ATOM 859 C CA . VAL A 1 110 ? -15.151 6.597 29.955 1.00 98.12 110 VAL A CA 1
ATOM 860 C C . VAL A 1 110 ? -16.507 6.157 30.504 1.00 98.12 110 VAL A C 1
ATOM 862 O O . VAL A 1 110 ? -16.581 5.166 31.233 1.00 98.12 110 VAL A O 1
ATOM 865 N N . GLU A 1 111 ? -17.573 6.884 30.168 1.00 98.00 111 GLU A N 1
ATOM 866 C CA . GLU A 1 111 ? -18.933 6.557 30.598 1.00 98.00 111 GLU A CA 1
ATOM 867 C C . GLU A 1 111 ? -19.354 5.221 29.993 1.00 98.00 111 GLU A C 1
ATOM 869 O O . GLU A 1 111 ? -19.631 4.276 30.736 1.00 98.00 111 GLU A O 1
ATOM 874 N N . LYS A 1 112 ? -19.249 5.087 28.666 1.00 97.44 112 LYS A N 1
ATOM 875 C CA . LYS A 1 112 ? -19.553 3.835 27.977 1.00 97.44 112 LYS A CA 1
ATOM 876 C C . LYS A 1 112 ? -18.688 2.674 28.456 1.00 97.44 112 LYS A C 1
ATOM 878 O O . LYS A 1 112 ? -19.197 1.584 28.713 1.00 97.44 112 LYS A O 1
ATOM 883 N N . ALA A 1 113 ? -17.380 2.880 28.610 1.00 97.62 113 ALA A N 1
ATOM 884 C CA . ALA A 1 113 ? -16.489 1.835 29.115 1.00 97.62 113 ALA A CA 1
ATOM 885 C C . ALA A 1 113 ? -16.884 1.367 30.529 1.00 97.62 113 ALA A C 1
ATOM 887 O O . ALA A 1 113 ? -16.851 0.166 30.829 1.00 97.62 113 ALA A O 1
ATOM 888 N N . GLY A 1 114 ? -17.301 2.304 31.386 1.00 97.50 114 GLY A N 1
ATOM 889 C CA . GLY A 1 114 ? -17.828 2.020 32.716 1.00 97.50 114 GLY A CA 1
ATOM 890 C C . GLY A 1 114 ? -19.126 1.215 32.677 1.00 97.50 114 GLY A C 1
ATOM 891 O O . GLY A 1 114 ? -19.243 0.225 33.399 1.00 97.50 114 GLY A O 1
ATOM 892 N N . GLU A 1 115 ? -20.068 1.584 31.808 1.00 97.50 115 GLU A N 1
ATOM 893 C CA . GLU A 1 115 ? -21.334 0.864 31.617 1.00 97.50 115 GLU A CA 1
ATOM 894 C C . GLU A 1 115 ? -21.116 -0.574 31.141 1.00 97.50 115 GLU A C 1
ATOM 896 O O . GLU A 1 115 ? -21.675 -1.507 31.718 1.00 97.50 115 GLU A O 1
ATOM 901 N N . LEU A 1 116 ? -20.254 -0.772 30.141 1.00 97.31 116 LEU A N 1
ATOM 902 C CA . LEU A 1 116 ? -19.924 -2.095 29.604 1.00 97.31 116 LEU A CA 1
ATOM 903 C C . LEU A 1 116 ? -19.283 -2.999 30.666 1.00 97.31 116 LEU A C 1
ATOM 905 O O . LEU A 1 116 ? -19.617 -4.181 30.777 1.00 97.31 116 LEU A O 1
ATOM 909 N N . THR A 1 117 ? -18.406 -2.428 31.495 1.00 96.12 117 THR A N 1
ATOM 910 C CA . THR A 1 117 ? -17.781 -3.145 32.615 1.00 96.12 117 THR A CA 1
ATOM 911 C C . THR A 1 117 ? -18.807 -3.474 33.704 1.00 96.12 117 THR A C 1
ATOM 913 O O . THR A 1 117 ? -18.840 -4.594 34.213 1.00 96.12 117 THR A O 1
ATOM 916 N N . ALA A 1 118 ? -19.686 -2.527 34.049 1.00 97.06 118 ALA A N 1
ATOM 917 C CA . ALA A 1 118 ? -20.744 -2.720 35.043 1.00 97.06 118 ALA A CA 1
ATOM 918 C C . ALA A 1 118 ? -21.803 -3.739 34.590 1.00 97.06 118 ALA A C 1
ATOM 920 O O . ALA A 1 118 ? -22.366 -4.450 35.424 1.00 97.06 118 ALA A O 1
ATOM 921 N N . ALA A 1 119 ? -22.031 -3.857 33.280 1.00 96.06 119 ALA A N 1
ATOM 922 C CA . ALA A 1 119 ? -22.863 -4.891 32.673 1.00 96.06 119 ALA A CA 1
ATOM 923 C C . ALA A 1 119 ? -22.253 -6.305 32.779 1.00 96.06 119 ALA A C 1
ATOM 925 O O . ALA A 1 119 ? -22.925 -7.286 32.458 1.00 96.06 119 ALA A O 1
ATOM 926 N N . GLY A 1 120 ? -21.008 -6.432 33.255 1.00 96.50 120 GLY A N 1
ATOM 927 C CA . GLY A 1 120 ? -20.341 -7.714 33.478 1.00 96.50 120 GLY A CA 1
ATOM 928 C C . GLY A 1 120 ? -19.803 -8.363 32.204 1.00 96.50 120 GLY A C 1
ATOM 929 O O . GLY A 1 120 ? -19.630 -9.582 32.174 1.00 96.50 120 GLY A O 1
ATOM 930 N N . ILE A 1 121 ? -19.561 -7.577 31.151 1.00 97.31 121 ILE A N 1
ATOM 931 C CA . ILE A 1 121 ? -18.918 -8.064 29.927 1.00 97.31 121 ILE A CA 1
ATOM 932 C C . ILE A 1 121 ? -17.447 -8.372 30.234 1.00 97.31 121 ILE A C 1
ATOM 934 O O . ILE A 1 121 ? -16.764 -7.590 30.892 1.00 97.31 121 ILE A O 1
ATOM 938 N N . ASP A 1 122 ? -16.962 -9.525 29.767 1.00 97.88 122 ASP A N 1
ATOM 939 C CA . ASP A 1 122 ? -15.568 -9.937 29.951 1.00 97.88 122 ASP A CA 1
ATOM 940 C C . ASP A 1 122 ? -14.609 -8.926 29.295 1.00 97.88 122 ASP A C 1
ATOM 942 O O . ASP A 1 122 ? -14.785 -8.547 28.134 1.00 97.88 122 ASP A O 1
ATOM 946 N N . HIS A 1 123 ? -13.563 -8.526 30.023 1.00 97.62 123 HIS A N 1
ATOM 947 C CA . HIS A 1 123 ? -12.529 -7.603 29.546 1.00 97.62 123 HIS A CA 1
ATOM 948 C C . HIS A 1 123 ? -11.910 -8.068 28.226 1.00 97.62 123 HIS A C 1
ATOM 950 O O . HIS A 1 123 ? -11.695 -7.264 27.323 1.00 97.62 123 HIS A O 1
ATOM 956 N N . ALA A 1 124 ? -11.701 -9.377 28.056 1.00 97.62 124 ALA A N 1
ATOM 957 C CA . ALA A 1 124 ? -11.158 -9.917 26.810 1.00 97.62 124 ALA A CA 1
ATOM 958 C C . ALA A 1 124 ? -12.074 -9.650 25.598 1.00 97.62 124 ALA A C 1
ATOM 960 O O . ALA A 1 124 ? -11.586 -9.399 24.494 1.00 97.62 124 ALA A O 1
ATOM 961 N N . VAL A 1 125 ? -13.397 -9.663 25.802 1.00 97.88 125 VAL A N 1
ATOM 962 C CA . VAL A 1 125 ? -14.391 -9.350 24.763 1.00 97.88 125 VAL A CA 1
ATOM 963 C C . VAL A 1 125 ? -14.373 -7.858 24.437 1.00 97.88 125 VAL A C 1
ATOM 965 O O . VAL A 1 125 ? -14.420 -7.493 23.264 1.00 97.88 125 VAL A O 1
ATOM 968 N N . LEU A 1 126 ? -14.237 -6.998 25.448 1.00 98.06 126 LEU A N 1
ATOM 969 C CA . LEU A 1 126 ? -14.128 -5.547 25.272 1.00 98.06 126 LEU A CA 1
ATOM 970 C C . LEU A 1 126 ? -12.866 -5.157 24.493 1.00 98.06 126 LEU A C 1
ATOM 972 O O . LEU A 1 126 ? -12.940 -4.391 23.528 1.00 98.06 126 LEU A O 1
ATOM 976 N N . VAL A 1 127 ? -11.725 -5.756 24.844 1.00 98.31 127 VAL A N 1
ATOM 977 C CA . VAL A 1 127 ? -10.458 -5.584 24.121 1.00 98.31 127 VAL A CA 1
ATOM 978 C C . VAL A 1 127 ? -10.585 -6.042 22.672 1.00 98.31 127 VAL A C 1
ATOM 980 O O . VAL A 1 127 ? -10.138 -5.344 21.760 1.00 98.31 127 VAL A O 1
ATOM 983 N N . GLN A 1 128 ? -11.216 -7.193 22.437 1.00 97.94 128 GLN A N 1
ATOM 984 C CA . GLN A 1 128 ? -11.422 -7.701 21.085 1.00 97.94 128 GLN A CA 1
ATOM 985 C C . GLN A 1 128 ? -12.354 -6.794 20.267 1.00 97.94 128 GLN A C 1
ATOM 987 O O . GLN A 1 128 ? -12.042 -6.490 19.117 1.00 97.94 128 GLN A O 1
ATOM 992 N N . ALA A 1 129 ? -13.443 -6.296 20.855 1.00 97.75 129 ALA A N 1
ATOM 993 C CA . ALA A 1 129 ? -14.348 -5.359 20.194 1.00 97.75 129 ALA A CA 1
ATOM 994 C C . ALA A 1 129 ? -13.636 -4.051 19.806 1.00 97.75 129 ALA A C 1
ATOM 996 O O . ALA A 1 129 ? -13.711 -3.618 18.655 1.00 97.75 129 ALA A O 1
ATOM 997 N N . ALA A 1 130 ? -12.875 -3.464 20.733 1.00 98.31 130 ALA A N 1
ATOM 998 C CA . ALA A 1 130 ? -12.068 -2.273 20.482 1.00 98.31 130 ALA A CA 1
ATOM 999 C C . ALA A 1 130 ? -11.034 -2.489 19.365 1.00 98.31 130 ALA A C 1
ATOM 1001 O O . ALA A 1 130 ? -10.883 -1.647 18.474 1.00 98.31 130 ALA A O 1
ATOM 1002 N N . ARG A 1 131 ? -10.352 -3.641 19.373 1.00 98.19 131 ARG A N 1
ATOM 1003 C CA . ARG A 1 131 ? -9.406 -4.043 18.324 1.00 98.19 131 ARG A CA 1
ATOM 1004 C C . ARG A 1 131 ? -10.078 -4.113 16.958 1.00 98.19 131 ARG A C 1
ATOM 1006 O O . ARG A 1 131 ? -9.535 -3.590 15.989 1.00 98.19 131 ARG A O 1
ATOM 1013 N N . GLU A 1 132 ? -11.246 -4.740 16.868 1.00 97.38 132 GLU A N 1
ATOM 1014 C CA . GLU A 1 132 ? -11.968 -4.882 15.604 1.00 97.38 132 GLU A CA 1
ATOM 1015 C C . GLU A 1 132 ? -12.426 -3.542 15.031 1.00 97.38 132 GLU A C 1
ATOM 1017 O O . GLU A 1 132 ? -12.247 -3.313 13.833 1.00 97.38 132 GLU A O 1
ATOM 1022 N N . ILE A 1 133 ? -12.943 -2.647 15.879 1.00 98.06 133 ILE A N 1
ATOM 1023 C CA . ILE A 1 133 ? -13.325 -1.285 15.488 1.00 98.06 133 ILE A CA 1
ATOM 1024 C C . ILE A 1 133 ? -12.101 -0.515 14.969 1.00 98.06 133 ILE A C 1
ATOM 1026 O O . ILE A 1 133 ? -12.134 0.041 13.870 1.00 98.06 133 ILE A O 1
ATOM 1030 N N . MET A 1 134 ? -11.000 -0.506 15.728 1.00 98.31 134 MET A N 1
ATOM 1031 C CA . MET A 1 134 ? -9.792 0.241 15.365 1.00 98.31 134 MET A CA 1
ATOM 1032 C C . MET A 1 134 ? -9.153 -0.284 14.072 1.00 98.31 134 MET A C 1
ATOM 1034 O O . MET A 1 134 ? -8.793 0.505 13.198 1.00 98.31 134 MET A O 1
ATOM 1038 N N . LEU A 1 135 ? -9.028 -1.608 13.923 1.00 97.69 135 LEU A N 1
ATOM 1039 C CA . LEU A 1 135 ? -8.453 -2.213 12.719 1.00 97.69 135 LEU A CA 1
ATOM 1040 C C . LEU A 1 135 ? -9.311 -1.968 11.485 1.00 97.69 135 LEU A C 1
ATOM 1042 O O . LEU A 1 135 ? -8.751 -1.712 10.424 1.00 97.69 135 LEU A O 1
ATOM 1046 N N . TYR A 1 136 ? -10.641 -2.012 11.612 1.00 97.50 136 TYR A N 1
ATOM 1047 C CA . TYR A 1 136 ? -11.529 -1.721 10.490 1.00 97.50 136 TYR A CA 1
ATOM 1048 C C . TYR A 1 136 ? -11.240 -0.333 9.905 1.00 97.50 136 TYR A C 1
ATOM 1050 O O . TYR A 1 136 ? -10.972 -0.209 8.710 1.00 97.50 136 TYR A O 1
ATOM 1058 N N . HIS A 1 137 ? -11.231 0.704 10.748 1.00 97.88 137 HIS A N 1
ATOM 1059 C CA . HIS A 1 137 ? -11.017 2.078 10.285 1.00 97.88 137 HIS A CA 1
ATOM 1060 C C . HIS A 1 137 ? -9.587 2.328 9.815 1.00 97.88 137 HIS A C 1
ATOM 1062 O O . HIS A 1 137 ? -9.388 3.052 8.842 1.00 97.88 137 HIS A O 1
ATOM 1068 N N . LEU A 1 138 ? -8.591 1.707 10.452 1.00 97.69 138 LEU A N 1
ATOM 1069 C CA . LEU A 1 138 ? -7.200 1.808 10.014 1.00 97.69 138 LEU A CA 1
ATOM 1070 C C . LEU A 1 138 ? -6.986 1.171 8.631 1.00 97.69 138 LEU A C 1
ATOM 1072 O O . LEU A 1 138 ? -6.347 1.780 7.773 1.00 97.69 138 LEU A O 1
ATOM 1076 N N . ASP A 1 139 ? -7.542 -0.021 8.403 1.00 97.12 139 ASP A N 1
ATOM 1077 C CA . ASP A 1 139 ? -7.419 -0.743 7.132 1.00 97.12 139 ASP A CA 1
ATOM 1078 C C . ASP A 1 139 ? -8.214 -0.055 6.013 1.00 97.12 139 ASP A C 1
ATOM 1080 O O . ASP A 1 139 ? -7.758 -0.003 4.866 1.00 97.12 139 ASP A O 1
ATOM 1084 N N . HIS A 1 140 ? -9.373 0.523 6.343 1.00 96.31 140 HIS A N 1
ATOM 1085 C CA . HIS A 1 140 ? -10.177 1.297 5.402 1.00 96.31 140 HIS A CA 1
ATOM 1086 C C . HIS A 1 140 ? -9.462 2.586 4.969 1.00 96.31 140 HIS A C 1
ATOM 1088 O O . HIS A 1 140 ? -9.263 2.796 3.777 1.00 96.31 140 HIS A O 1
ATOM 1094 N N . GLU A 1 141 ? -8.966 3.391 5.916 1.00 97.69 141 GLU A N 1
ATOM 1095 C CA . GLU A 1 141 ? -8.216 4.618 5.603 1.00 97.69 141 GLU A CA 1
ATOM 1096 C C . GLU A 1 141 ? -6.916 4.339 4.837 1.00 97.69 141 GLU A C 1
ATOM 1098 O O . GLU A 1 141 ? -6.519 5.122 3.975 1.00 97.69 141 GLU A O 1
ATOM 1103 N N . TRP A 1 142 ? -6.244 3.217 5.117 1.00 97.88 142 TRP A N 1
ATOM 1104 C CA . TRP A 1 142 ? -5.089 2.794 4.326 1.00 97.88 142 TRP A CA 1
ATOM 1105 C C . TRP A 1 142 ? -5.471 2.413 2.894 1.00 97.88 142 TRP A C 1
ATOM 1107 O O . TRP A 1 142 ? -4.763 2.778 1.956 1.00 97.88 142 TRP A O 1
ATOM 1117 N N . SER A 1 143 ? -6.595 1.719 2.709 1.00 96.44 143 SER A N 1
ATOM 1118 C CA . SER A 1 143 ? -7.096 1.354 1.380 1.00 96.44 143 SER A CA 1
ATOM 1119 C C . SER A 1 143 ? -7.470 2.593 0.560 1.00 96.44 143 SER A C 1
ATOM 1121 O O . SER A 1 143 ? -7.050 2.706 -0.592 1.00 96.44 143 SER A O 1
ATOM 1123 N N . ASP A 1 144 ? -8.168 3.554 1.169 1.00 96.75 144 ASP A N 1
ATOM 1124 C CA . ASP A 1 144 ? -8.513 4.835 0.540 1.00 96.75 144 ASP A CA 1
ATOM 1125 C C . ASP A 1 144 ? -7.263 5.649 0.188 1.00 96.75 144 ASP A C 1
ATOM 1127 O O . ASP A 1 144 ? -7.178 6.249 -0.884 1.00 96.75 144 ASP A O 1
ATOM 1131 N N . HIS A 1 145 ? -6.252 5.637 1.061 1.00 97.81 145 HIS A N 1
ATOM 1132 C CA . HIS A 1 145 ? -4.968 6.278 0.783 1.00 97.81 145 HIS A CA 1
ATOM 1133 C C . HIS A 1 145 ? -4.264 5.645 -0.416 1.00 97.81 145 HIS A C 1
ATOM 1135 O O . HIS A 1 145 ? -3.773 6.369 -1.275 1.00 97.81 145 HIS A O 1
ATOM 1141 N N . LEU A 1 146 ? -4.241 4.314 -0.527 1.00 96.94 146 LEU A N 1
ATOM 1142 C CA . LEU A 1 146 ? -3.664 3.641 -1.694 1.00 96.94 146 LEU A CA 1
ATOM 1143 C C . LEU A 1 146 ? -4.405 3.989 -2.992 1.00 96.94 146 LEU A C 1
ATOM 1145 O O . LEU A 1 146 ? -3.744 4.216 -4.003 1.00 96.94 146 LEU A O 1
ATOM 1149 N N . ALA A 1 147 ? -5.737 4.077 -2.957 1.00 95.81 147 ALA A N 1
ATOM 1150 C CA . ALA A 1 147 ? -6.534 4.513 -4.104 1.00 95.81 147 ALA A CA 1
ATOM 1151 C C . ALA A 1 147 ? -6.208 5.963 -4.499 1.00 95.81 147 ALA A C 1
ATOM 1153 O O . ALA A 1 147 ? -5.929 6.246 -5.660 1.00 95.81 147 ALA A O 1
ATOM 1154 N N . TYR A 1 148 ? -6.124 6.866 -3.518 1.00 95.69 148 TYR A N 1
ATOM 1155 C CA . TYR A 1 148 ? -5.696 8.245 -3.749 1.00 95.69 148 TYR A CA 1
ATOM 1156 C C . TYR A 1 148 ? -4.292 8.324 -4.365 1.00 95.69 148 TYR A C 1
ATOM 1158 O O . TYR A 1 148 ? -4.061 9.114 -5.280 1.00 95.69 148 TYR A O 1
ATOM 1166 N N . LEU A 1 149 ? -3.344 7.512 -3.881 1.00 94.88 149 LEU A N 1
ATOM 1167 C CA . LEU A 1 149 ? -1.988 7.468 -4.426 1.00 94.88 149 LEU A CA 1
ATOM 1168 C C . LEU A 1 149 ? -1.952 6.996 -5.884 1.00 94.88 149 LEU A C 1
ATOM 1170 O O . LEU A 1 149 ? -1.104 7.464 -6.647 1.00 94.88 149 LEU A O 1
ATOM 1174 N N . ASP A 1 150 ? -2.850 6.093 -6.267 1.00 91.50 150 ASP A N 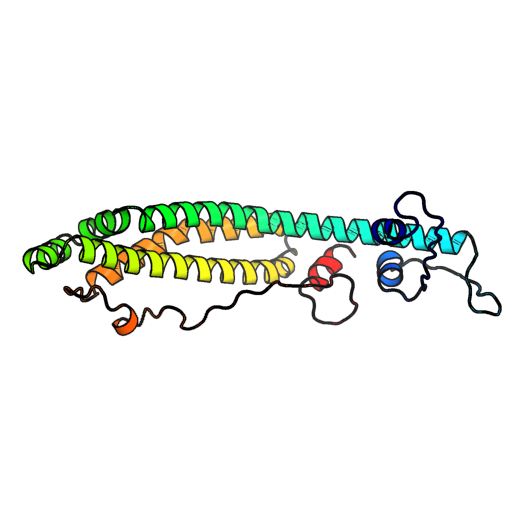1
ATOM 1175 C CA . ASP A 1 150 ? -2.988 5.632 -7.645 1.00 91.50 150 ASP A CA 1
ATOM 1176 C C . ASP A 1 150 ? -3.501 6.760 -8.556 1.00 91.50 150 ASP A C 1
ATOM 1178 O O . ASP A 1 150 ? -2.833 7.120 -9.528 1.00 91.50 150 ASP A O 1
ATOM 1182 N N . ASP A 1 151 ? -4.583 7.434 -8.151 1.00 90.94 151 ASP A N 1
ATOM 1183 C CA . ASP A 1 151 ? -5.177 8.562 -8.883 1.00 90.94 151 ASP A CA 1
ATOM 1184 C C . ASP A 1 151 ? -4.188 9.722 -9.094 1.00 90.94 151 ASP A C 1
ATOM 1186 O O . ASP A 1 151 ? -4.101 10.329 -10.174 1.00 90.94 151 ASP A O 1
ATOM 1190 N N . ILE A 1 152 ? -3.419 10.077 -8.057 1.00 90.50 152 ILE A N 1
ATOM 1191 C CA . ILE A 1 152 ? -2.419 11.141 -8.195 1.00 90.50 152 ILE A CA 1
ATOM 1192 C C . ILE A 1 152 ? -1.275 10.681 -9.092 1.00 90.50 152 ILE A C 1
ATOM 1194 O O . ILE A 1 152 ? -0.812 11.473 -9.903 1.00 90.50 152 ILE A O 1
ATOM 1198 N N . ARG A 1 153 ? -0.839 9.419 -9.010 1.00 87.56 153 ARG A N 1
ATOM 1199 C CA . ARG A 1 153 ? 0.247 8.904 -9.849 1.00 87.56 153 ARG A CA 1
ATOM 1200 C C . ARG A 1 153 ? -0.123 8.969 -11.330 1.00 87.56 153 ARG A C 1
ATOM 1202 O O . ARG A 1 153 ? 0.722 9.343 -12.136 1.00 87.56 153 ARG A O 1
ATOM 1209 N N . GLU A 1 154 ? -1.369 8.677 -11.687 1.00 82.75 154 GLU A N 1
ATOM 1210 C CA . GLU A 1 154 ? -1.832 8.791 -13.073 1.00 82.75 154 GLU A CA 1
ATOM 1211 C C . GLU A 1 154 ? -1.970 10.252 -13.533 1.00 82.75 154 GLU A C 1
ATOM 1213 O O . GLU A 1 154 ? -1.573 10.609 -14.645 1.00 82.75 154 GLU A O 1
ATOM 1218 N N . SER A 1 155 ? -2.501 11.130 -12.675 1.00 81.88 155 SER A N 1
ATOM 1219 C CA . SER A 1 155 ? -2.841 12.509 -13.057 1.00 81.88 155 SER A CA 1
ATOM 1220 C C . SER A 1 155 ? -1.693 13.519 -12.939 1.00 81.88 155 SER A C 1
ATOM 1222 O O . SER A 1 155 ? -1.740 14.579 -13.573 1.00 81.88 155 SER A O 1
ATOM 1224 N N . ILE A 1 156 ? -0.646 13.225 -12.162 1.00 79.50 156 ILE A N 1
ATOM 1225 C CA . ILE A 1 156 ? 0.451 14.167 -11.879 1.00 79.50 156 ILE A CA 1
ATOM 1226 C C . ILE A 1 156 ? 1.284 14.506 -13.112 1.00 79.50 156 ILE A C 1
ATOM 1228 O O . ILE A 1 156 ? 1.812 15.611 -13.234 1.00 79.50 156 ILE A O 1
ATOM 1232 N N . HIS A 1 157 ? 1.319 13.592 -14.081 1.00 68.44 157 HIS A N 1
ATOM 1233 C CA . HIS A 1 157 ? 1.990 13.797 -15.359 1.00 68.44 157 HIS A CA 1
ATOM 1234 C C . HIS A 1 157 ? 1.331 14.900 -16.201 1.00 68.44 157 HIS A C 1
ATOM 1236 O O . HIS A 1 157 ? 2.025 15.617 -16.916 1.00 68.44 157 HIS A O 1
ATOM 1242 N N . LEU A 1 158 ? 0.018 15.118 -16.056 1.00 66.38 158 LEU A N 1
ATOM 1243 C CA . LEU A 1 158 ? -0.702 16.207 -16.733 1.00 66.38 158 LEU A CA 1
ATOM 1244 C C . LEU A 1 158 ? -0.429 17.582 -16.096 1.00 66.38 158 LEU A C 1
ATOM 1246 O O . LEU A 1 158 ? -0.728 18.613 -16.698 1.00 66.38 158 LEU A O 1
ATOM 1250 N N . ARG A 1 159 ? 0.139 17.609 -14.882 1.00 60.44 159 ARG A N 1
ATOM 1251 C CA . ARG A 1 159 ? 0.437 18.828 -14.110 1.00 60.44 159 ARG A CA 1
ATOM 1252 C C . ARG A 1 159 ? 1.890 19.292 -14.230 1.00 60.44 159 ARG A C 1
ATOM 1254 O O . ARG A 1 159 ? 2.207 20.382 -13.766 1.00 60.44 159 ARG A O 1
ATOM 1261 N N . ALA A 1 160 ? 2.741 18.539 -14.930 1.00 54.78 160 ALA A N 1
ATOM 1262 C CA . ALA A 1 160 ? 4.156 18.853 -15.169 1.00 54.78 160 ALA A CA 1
ATOM 1263 C C . ALA A 1 160 ? 4.408 20.127 -16.017 1.00 54.78 160 ALA A C 1
ATOM 1265 O O . ALA A 1 160 ? 5.544 20.442 -16.354 1.00 54.78 160 ALA A O 1
ATOM 1266 N N . ILE A 1 161 ? 3.359 20.882 -16.361 1.00 50.31 161 ILE A N 1
ATOM 1267 C CA . ILE A 1 161 ? 3.417 22.126 -17.147 1.00 50.31 161 ILE A CA 1
ATOM 1268 C C . ILE A 1 161 ? 4.056 23.286 -16.345 1.00 50.31 161 ILE A C 1
ATOM 1270 O O . ILE A 1 161 ? 4.412 24.313 -16.921 1.00 50.31 161 ILE A O 1
ATOM 1274 N N . ALA A 1 162 ? 4.258 23.139 -15.031 1.00 54.31 162 ALA A N 1
ATOM 1275 C CA . ALA A 1 162 ? 4.666 24.226 -14.142 1.00 54.31 162 ALA A CA 1
ATOM 1276 C C . ALA A 1 162 ? 5.992 23.969 -13.399 1.00 54.31 162 ALA A C 1
ATOM 1278 O O . ALA A 1 162 ? 5.965 23.853 -12.188 1.00 54.31 162 ALA A O 1
ATOM 1279 N N . ASN A 1 163 ? 7.139 23.917 -14.094 1.00 62.41 163 ASN A N 1
ATOM 1280 C CA . ASN A 1 163 ? 8.525 24.038 -13.565 1.00 62.41 163 ASN A CA 1
ATOM 1281 C C . ASN A 1 163 ? 8.961 23.193 -12.332 1.00 62.41 163 ASN A C 1
ATOM 1283 O O . ASN A 1 163 ? 10.110 23.306 -11.905 1.00 62.41 163 ASN A O 1
ATOM 1287 N N . GLU A 1 164 ? 8.093 22.357 -11.770 1.00 65.62 164 GLU A N 1
ATOM 1288 C CA . GLU A 1 164 ? 8.314 21.480 -10.623 1.00 65.62 164 GLU A CA 1
ATOM 1289 C C . GLU A 1 164 ? 8.353 20.022 -11.091 1.00 65.62 164 GLU A C 1
ATOM 1291 O O . GLU A 1 164 ? 7.667 19.619 -12.034 1.00 65.62 164 GLU A O 1
ATOM 1296 N N . SER A 1 165 ? 9.190 19.219 -10.436 1.00 83.00 165 SER A N 1
ATOM 1297 C CA . SER A 1 165 ? 9.365 17.810 -10.776 1.00 83.00 165 SER A CA 1
ATOM 1298 C C . SER A 1 165 ? 8.124 17.000 -10.360 1.00 83.00 165 SER A C 1
ATOM 1300 O O . SER A 1 165 ? 7.751 17.052 -9.186 1.00 83.00 165 SER A O 1
ATOM 1302 N N . PRO A 1 166 ? 7.506 16.193 -11.248 1.00 86.31 166 PRO A N 1
ATOM 1303 C CA . PRO A 1 166 ? 6.304 15.412 -10.920 1.00 86.31 166 PRO A CA 1
ATOM 1304 C C . PRO A 1 166 ? 6.457 14.503 -9.695 1.00 86.31 166 PRO A C 1
ATOM 1306 O O . PRO A 1 166 ? 5.514 14.312 -8.932 1.00 86.31 166 PRO A O 1
ATOM 1309 N N . ILE A 1 167 ? 7.661 13.962 -9.482 1.00 87.81 167 ILE A N 1
ATOM 1310 C CA . ILE A 1 167 ? 7.950 13.111 -8.323 1.00 87.81 167 ILE A CA 1
ATOM 1311 C C . ILE A 1 167 ? 7.947 13.902 -7.009 1.00 87.81 167 ILE A C 1
ATOM 1313 O O . ILE A 1 167 ? 7.499 13.387 -5.987 1.00 87.81 167 ILE A O 1
ATOM 1317 N N . ASP A 1 168 ? 8.409 15.152 -7.025 1.00 88.44 168 ASP A N 1
ATOM 1318 C CA . ASP A 1 168 ? 8.449 15.990 -5.824 1.00 88.44 168 ASP A CA 1
ATOM 1319 C C . ASP A 1 168 ? 7.031 16.409 -5.431 1.00 88.44 168 ASP A C 1
ATOM 1321 O O . ASP A 1 168 ? 6.658 16.341 -4.258 1.00 88.44 168 ASP A O 1
ATOM 1325 N N . GLU A 1 169 ? 6.209 16.737 -6.429 1.00 88.88 169 GLU A N 1
ATOM 1326 C CA . GLU A 1 169 ? 4.785 17.002 -6.251 1.00 88.88 169 GLU A CA 1
ATOM 1327 C C . GLU A 1 169 ? 4.052 15.775 -5.684 1.00 88.88 169 GLU A C 1
ATOM 1329 O O . GLU A 1 169 ? 3.289 15.890 -4.721 1.00 88.88 169 GLU A O 1
ATOM 1334 N N . PHE A 1 170 ? 4.346 14.581 -6.213 1.00 91.62 170 PHE A N 1
ATOM 1335 C CA . PHE A 1 170 ? 3.755 13.332 -5.736 1.00 91.62 170 PHE A CA 1
ATOM 1336 C C . PHE A 1 170 ? 4.113 13.095 -4.273 1.00 91.62 170 PHE A C 1
ATOM 1338 O O . PHE A 1 170 ? 3.236 12.819 -3.454 1.00 91.62 170 PHE A O 1
ATOM 1345 N N . HIS A 1 171 ? 5.394 13.239 -3.923 1.00 93.38 171 HIS A N 1
ATOM 1346 C CA . HIS A 1 171 ? 5.849 13.088 -2.547 1.00 93.38 171 HIS A CA 1
ATOM 1347 C C . HIS A 1 171 ? 5.161 14.085 -1.617 1.00 93.38 171 HIS A C 1
ATOM 1349 O O . HIS A 1 171 ? 4.690 13.695 -0.550 1.00 93.38 171 HIS A O 1
ATOM 1355 N N . ARG A 1 172 ? 5.052 15.353 -2.020 1.00 92.38 172 ARG A N 1
ATOM 1356 C CA . ARG A 1 172 ? 4.395 16.391 -1.222 1.00 92.38 172 ARG A CA 1
ATOM 1357 C C . ARG A 1 172 ? 2.930 16.052 -0.944 1.00 92.38 172 ARG A C 1
ATOM 1359 O O . ARG A 1 172 ? 2.495 16.137 0.203 1.00 92.38 172 ARG A O 1
ATOM 1366 N N . MET A 1 173 ? 2.180 15.657 -1.972 1.00 93.75 173 MET A N 1
ATOM 1367 C CA . MET A 1 173 ? 0.772 15.263 -1.841 1.00 93.75 173 MET A CA 1
ATOM 1368 C C . MET A 1 173 ? 0.614 13.988 -1.000 1.00 93.75 173 MET A C 1
ATOM 1370 O O . MET A 1 173 ? -0.212 13.948 -0.091 1.00 93.75 173 MET A O 1
ATOM 1374 N N . SER A 1 174 ? 1.450 12.978 -1.252 1.00 95.19 174 SER A N 1
ATOM 1375 C CA . SER A 1 174 ? 1.451 11.705 -0.527 1.00 95.19 174 SER A CA 1
ATOM 1376 C C . SER A 1 174 ? 1.742 11.887 0.965 1.00 95.19 174 SER A C 1
ATOM 1378 O O . SER A 1 174 ? 1.026 11.337 1.800 1.00 95.19 174 SER A O 1
ATOM 1380 N N . ILE A 1 175 ? 2.750 12.694 1.317 1.00 96.56 175 ILE A N 1
ATOM 1381 C CA . ILE A 1 175 ? 3.108 12.987 2.714 1.00 96.56 175 ILE A CA 1
ATOM 1382 C C . ILE A 1 175 ? 1.967 13.723 3.421 1.00 96.56 175 ILE A C 1
ATOM 1384 O O . ILE A 1 175 ? 1.619 13.359 4.544 1.00 96.56 175 ILE A O 1
ATOM 1388 N N . ALA A 1 176 ? 1.367 14.724 2.770 1.00 96.06 176 ALA A N 1
ATOM 1389 C CA . ALA A 1 176 ? 0.250 15.471 3.342 1.00 96.06 176 ALA A CA 1
ATOM 1390 C C . ALA A 1 176 ? -0.972 14.572 3.599 1.00 96.06 176 ALA A C 1
ATOM 1392 O O . ALA A 1 176 ? -1.533 14.596 4.691 1.00 96.06 176 ALA A O 1
ATOM 1393 N N . ALA A 1 177 ? -1.352 13.735 2.627 1.00 96.06 177 ALA A N 1
ATOM 1394 C CA . ALA A 1 177 ? -2.477 12.811 2.772 1.00 96.06 177 ALA A CA 1
ATOM 1395 C C . ALA A 1 177 ? -2.233 11.760 3.869 1.00 96.06 177 ALA A C 1
ATOM 1397 O O . ALA A 1 177 ? -3.127 11.483 4.675 1.00 96.06 177 ALA A O 1
ATOM 1398 N N . PHE A 1 178 ? -1.009 11.223 3.931 1.00 97.50 178 PHE A N 1
ATOM 1399 C CA . PHE A 1 178 ? -0.616 10.220 4.917 1.00 97.50 178 PHE A CA 1
ATOM 1400 C C . PHE A 1 178 ? -0.582 10.772 6.348 1.00 97.50 178 PHE A C 1
ATOM 1402 O O . PHE A 1 178 ? -0.997 10.079 7.275 1.00 97.50 178 PHE A O 1
ATOM 1409 N N . GLY A 1 179 ? -0.124 12.016 6.538 1.00 95.50 179 GLY A N 1
ATOM 1410 C CA . GLY A 1 179 ? -0.033 12.646 7.861 1.00 95.50 179 GLY A CA 1
ATOM 1411 C C . GLY A 1 179 ? -1.369 12.691 8.609 1.00 95.50 179 GLY A C 1
ATOM 1412 O O . GLY A 1 179 ? -1.410 12.515 9.824 1.00 95.50 179 GLY A O 1
ATOM 1413 N N . GLU A 1 180 ? -2.468 12.827 7.871 1.00 94.94 180 GLU A N 1
ATOM 1414 C CA . GLU A 1 180 ? -3.820 12.904 8.426 1.00 94.94 180 GLU A CA 1
ATOM 1415 C C . GLU A 1 180 ? -4.500 11.527 8.573 1.00 94.94 180 GLU A C 1
ATOM 1417 O O . GLU A 1 180 ? -5.446 11.377 9.348 1.00 94.94 180 GLU A O 1
ATOM 1422 N N . LEU A 1 181 ? -4.018 10.501 7.863 1.00 97.06 181 LEU A N 1
ATOM 1423 C CA . LEU A 1 181 ? -4.627 9.163 7.783 1.00 97.06 181 LEU A CA 1
ATOM 1424 C C . LEU A 1 181 ? -4.818 8.537 9.165 1.00 97.06 181 LEU A C 1
ATOM 1426 O O . LEU A 1 181 ? -5.918 8.150 9.5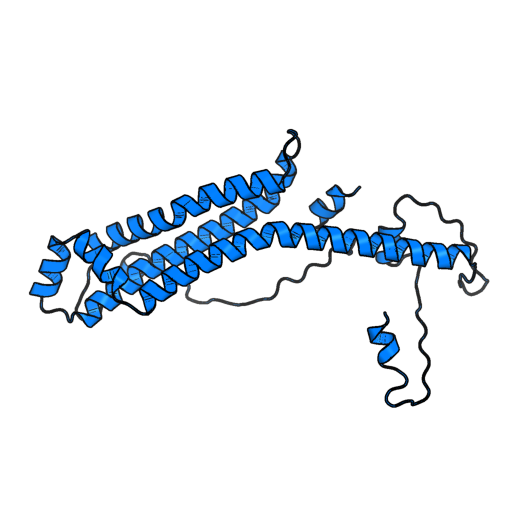60 1.00 97.06 181 LEU A O 1
ATOM 1430 N N . ALA A 1 182 ? -3.729 8.485 9.926 1.00 93.50 182 ALA A N 1
ATOM 1431 C CA . ALA A 1 182 ? -3.694 7.903 11.258 1.00 93.50 182 ALA A CA 1
ATOM 1432 C C . ALA A 1 182 ? -4.631 8.616 12.249 1.00 93.50 182 ALA A C 1
ATOM 1434 O O . ALA A 1 182 ? -5.132 7.967 13.169 1.00 93.50 182 ALA A O 1
ATOM 1435 N N . GLY A 1 183 ? -4.840 9.925 12.084 1.00 95.75 183 GLY A N 1
ATOM 1436 C CA . GLY A 1 183 ? -5.755 10.717 12.904 1.00 95.75 183 GLY A CA 1
ATOM 1437 C C . GLY A 1 183 ? -7.215 10.459 12.541 1.00 95.75 183 GLY A C 1
ATOM 1438 O O . GLY A 1 183 ? -8.028 10.209 13.431 1.00 95.75 183 GLY A O 1
ATOM 1439 N N . ARG A 1 184 ? -7.536 10.432 11.240 1.00 97.94 184 ARG A N 1
ATOM 1440 C CA . ARG A 1 184 ? -8.889 10.122 10.749 1.00 97.94 184 ARG A CA 1
ATOM 1441 C C . ARG A 1 184 ? -9.349 8.728 11.165 1.00 97.94 184 ARG A C 1
ATOM 1443 O O . ARG A 1 184 ? -10.467 8.594 11.653 1.00 97.94 184 ARG A O 1
ATOM 1450 N N . ALA A 1 185 ? -8.480 7.721 11.049 1.00 97.81 185 ALA A N 1
ATOM 1451 C CA . ALA A 1 185 ? -8.793 6.354 11.466 1.00 97.81 185 ALA A CA 1
ATOM 1452 C C . ALA A 1 185 ? -9.181 6.279 12.954 1.00 97.81 185 ALA A C 1
ATOM 1454 O O . ALA A 1 185 ? -10.196 5.681 13.301 1.00 97.81 185 ALA A O 1
ATOM 1455 N N . VAL A 1 186 ? -8.410 6.936 13.830 1.00 98.12 186 VAL A N 1
ATOM 1456 C CA . VAL A 1 186 ? -8.700 6.982 15.274 1.00 98.12 186 VAL A CA 1
ATOM 1457 C C . VAL A 1 186 ? -9.995 7.725 15.558 1.00 98.12 186 VAL A C 1
ATOM 1459 O O . VAL A 1 186 ? -10.793 7.256 16.361 1.00 98.12 186 VAL A O 1
ATOM 1462 N N . ALA A 1 187 ? -10.215 8.874 14.916 1.00 98.31 187 ALA A N 1
ATOM 1463 C CA . ALA A 1 187 ? -11.426 9.662 15.119 1.00 98.31 187 ALA A CA 1
ATOM 1464 C C . ALA A 1 187 ? -12.686 8.858 14.759 1.00 98.31 187 ALA A C 1
ATOM 1466 O O . ALA A 1 187 ? -13.608 8.784 15.567 1.00 98.31 187 ALA A O 1
ATOM 1467 N N . LYS A 1 188 ? -12.682 8.177 13.606 1.00 98.38 188 LYS A N 1
ATOM 1468 C CA . LYS A 1 188 ? -13.783 7.298 13.184 1.00 98.38 188 LYS A CA 1
ATOM 1469 C C . LYS A 1 188 ? -13.960 6.090 14.108 1.00 98.38 188 LYS A C 1
ATOM 1471 O O . LYS A 1 188 ? -15.087 5.716 14.426 1.00 98.38 188 LYS A O 1
ATOM 1476 N N . ALA A 1 189 ? -12.861 5.490 14.572 1.00 98.44 189 ALA A N 1
ATOM 1477 C CA . ALA A 1 189 ? -12.907 4.379 15.522 1.00 98.44 189 ALA A CA 1
ATOM 1478 C C . ALA A 1 189 ? -13.522 4.791 16.865 1.00 98.44 189 ALA A C 1
ATOM 1480 O O . ALA A 1 189 ? -14.312 4.043 17.430 1.00 98.44 189 ALA A O 1
ATOM 1481 N N . ARG A 1 190 ? -13.197 5.991 17.346 1.00 98.50 190 ARG A N 1
ATOM 1482 C CA . ARG A 1 190 ? -13.759 6.590 18.559 1.00 98.50 190 ARG A CA 1
ATOM 1483 C C . ARG A 1 190 ? -15.255 6.857 18.442 1.00 98.50 190 ARG A C 1
ATOM 1485 O O . ARG A 1 190 ? -16.006 6.412 19.299 1.00 98.50 190 ARG A O 1
ATOM 1492 N N . GLU A 1 191 ? -15.682 7.482 17.349 1.00 97.94 191 GLU A N 1
ATOM 1493 C CA . GLU A 1 191 ? -17.103 7.696 17.041 1.00 97.94 191 GLU A CA 1
ATOM 1494 C C . GLU A 1 191 ? -17.865 6.364 16.987 1.00 97.94 191 GLU A C 1
ATOM 1496 O O . GLU A 1 191 ? -18.857 6.172 17.688 1.00 97.94 191 GLU A O 1
ATOM 1501 N N . THR A 1 192 ? -17.324 5.385 16.255 1.00 98.12 192 THR A N 1
ATOM 1502 C CA . THR A 1 192 ? -17.906 4.037 16.186 1.00 98.12 192 THR A CA 1
ATOM 1503 C C . THR A 1 192 ? -17.967 3.383 17.559 1.00 98.12 192 THR A C 1
ATOM 1505 O O . THR A 1 192 ? -18.969 2.761 17.887 1.00 98.12 192 THR A O 1
ATOM 1508 N N . PHE A 1 193 ? -16.922 3.507 18.381 1.00 98.25 193 PHE A N 1
ATOM 1509 C CA . PHE A 1 193 ? -16.925 2.947 19.726 1.00 98.25 193 PHE A CA 1
ATOM 1510 C C . PHE A 1 193 ? -18.029 3.552 20.584 1.00 98.25 193 PHE A C 1
ATOM 1512 O O . PHE A 1 193 ? -18.719 2.785 21.244 1.00 98.25 193 PHE A O 1
ATOM 1519 N N . SER A 1 194 ? -18.247 4.868 20.540 1.00 97.38 194 SER A N 1
ATOM 1520 C CA . SER A 1 194 ? -19.319 5.544 21.285 1.00 97.38 194 SER A CA 1
ATOM 1521 C C . SER A 1 194 ? -20.720 5.131 20.826 1.00 97.38 194 SER A C 1
ATOM 1523 O O . SER A 1 194 ? -21.618 4.982 21.654 1.00 97.38 194 SER A O 1
ATOM 1525 N N . GLU A 1 195 ? -20.910 4.814 19.547 1.00 95.00 195 GLU A N 1
ATOM 1526 C CA . GLU A 1 195 ? -22.225 4.445 18.997 1.00 95.00 195 GLU A CA 1
ATOM 1527 C C . GLU A 1 195 ? -22.515 2.935 19.022 1.00 95.00 195 GLU A C 1
ATOM 1529 O O . GLU A 1 195 ? -23.664 2.524 19.171 1.00 95.00 195 GLU A O 1
ATOM 1534 N N . ALA A 1 196 ? -21.488 2.090 18.919 1.00 95.44 196 ALA A N 1
ATOM 1535 C CA . ALA A 1 196 ? -21.641 0.649 18.739 1.00 95.44 196 ALA A CA 1
ATOM 1536 C C . ALA A 1 196 ? -22.270 -0.056 19.949 1.00 95.44 196 ALA A C 1
ATOM 1538 O O . ALA A 1 196 ? -21.804 0.090 21.079 1.00 95.44 196 ALA A O 1
ATOM 1539 N N . GLU A 1 197 ? -23.264 -0.912 19.733 1.00 94.56 197 GLU A N 1
ATOM 1540 C CA . GLU A 1 197 ? -23.703 -1.837 20.779 1.00 94.56 197 GLU A CA 1
ATOM 1541 C C . GLU A 1 197 ? -22.650 -2.945 20.952 1.00 94.56 197 GLU A C 1
ATOM 1543 O O . GLU A 1 197 ? -22.323 -3.666 20.007 1.00 94.56 197 GLU A O 1
ATOM 1548 N N . ILE A 1 198 ? -22.097 -3.068 22.162 1.00 96.38 198 ILE A N 1
ATOM 1549 C CA . ILE A 1 198 ? -21.127 -4.111 22.513 1.00 96.38 198 ILE A CA 1
ATOM 1550 C C . ILE A 1 198 ? -21.780 -5.025 23.543 1.00 96.38 198 ILE A C 1
ATOM 1552 O O . ILE A 1 198 ? -22.194 -4.585 24.613 1.00 96.38 198 ILE A O 1
ATOM 1556 N N . THR A 1 199 ? -21.865 -6.310 23.212 1.00 95.56 199 THR A N 1
ATOM 1557 C CA . THR A 1 199 ? -22.485 -7.330 24.064 1.00 95.56 199 THR A CA 1
ATOM 1558 C C . THR A 1 199 ? -21.440 -8.338 24.542 1.00 95.56 199 THR A C 1
ATOM 1560 O O . THR A 1 199 ? -20.279 -8.296 24.137 1.00 95.56 199 THR A O 1
ATOM 1563 N N . ALA A 1 200 ? -21.852 -9.321 25.347 1.00 94.94 200 ALA A N 1
ATOM 1564 C CA . ALA A 1 200 ? -20.997 -10.460 25.696 1.00 94.94 200 ALA A CA 1
ATOM 1565 C C . ALA A 1 200 ? -20.524 -11.275 24.469 1.00 94.94 200 ALA A C 1
ATOM 1567 O O . ALA A 1 200 ? -19.555 -12.022 24.573 1.00 94.94 200 ALA A O 1
ATOM 1568 N N . GLY A 1 201 ? -21.195 -11.136 23.317 1.00 93.44 201 GLY A N 1
ATOM 1569 C CA . GLY A 1 201 ? -20.781 -11.732 22.045 1.00 93.44 201 GLY A CA 1
ATOM 1570 C C . GLY A 1 201 ? -19.789 -10.887 21.235 1.00 93.44 201 GLY A C 1
ATOM 1571 O O . GLY A 1 201 ? -19.374 -11.331 20.169 1.00 93.44 201 GLY A O 1
ATOM 1572 N N . GLY A 1 202 ? -19.412 -9.697 21.715 1.00 95.00 202 GLY A N 1
ATOM 1573 C CA . GLY A 1 202 ? -18.570 -8.737 21.001 1.00 95.00 202 GLY A CA 1
ATOM 1574 C C . GLY A 1 202 ? -19.369 -7.616 20.335 1.00 95.00 202 GLY A C 1
ATOM 1575 O O . GLY A 1 202 ? -20.497 -7.311 20.735 1.00 95.00 202 GLY A O 1
ATOM 1576 N N . VAL A 1 203 ? -18.751 -6.987 19.335 1.00 95.81 203 VAL A N 1
ATOM 1577 C CA . VAL A 1 203 ? -19.331 -5.900 18.534 1.00 95.81 203 VAL A CA 1
ATOM 1578 C C . VAL A 1 203 ? -19.841 -6.429 17.195 1.00 95.81 203 VAL A C 1
ATOM 1580 O O . VAL A 1 203 ? -19.138 -7.172 16.511 1.00 95.81 203 VAL A O 1
ATOM 1583 N N . ASP A 1 204 ? -21.042 -6.018 16.787 1.00 93.12 204 ASP A N 1
ATOM 1584 C CA . ASP A 1 204 ? -21.553 -6.284 15.439 1.00 93.12 204 ASP A CA 1
ATOM 1585 C C . ASP A 1 204 ? -21.237 -5.116 14.496 1.00 93.12 204 ASP A C 1
ATOM 1587 O O . ASP A 1 204 ? -22.028 -4.192 14.309 1.00 93.12 204 ASP A O 1
ATOM 1591 N N . LEU A 1 205 ? -20.058 -5.167 13.870 1.00 92.00 205 LEU A N 1
ATOM 1592 C CA . LEU A 1 205 ? -19.668 -4.185 12.853 1.00 92.00 205 LEU A CA 1
ATOM 1593 C C . LEU A 1 205 ? -20.585 -4.221 11.620 1.00 92.00 205 LEU A C 1
ATOM 1595 O O . LEU A 1 205 ? -20.827 -3.187 11.000 1.00 92.00 205 LEU A O 1
ATOM 1599 N N . GLY A 1 206 ? -21.122 -5.393 11.263 1.00 88.69 206 GLY A N 1
ATOM 1600 C CA . GLY A 1 206 ? -22.007 -5.537 10.108 1.00 88.69 206 GLY A CA 1
ATOM 1601 C C . GLY A 1 206 ? -23.336 -4.812 10.309 1.00 88.69 206 GLY A C 1
ATOM 1602 O O . GLY A 1 206 ? -23.810 -4.148 9.390 1.00 88.69 206 GLY A O 1
ATOM 1603 N N . GLY A 1 207 ? -23.893 -4.874 11.520 1.00 88.56 207 GLY A N 1
ATOM 1604 C CA . GLY A 1 207 ? -25.080 -4.112 11.915 1.00 88.56 207 GLY A CA 1
ATOM 1605 C C . GLY A 1 207 ? -24.899 -2.591 11.826 1.00 88.56 207 GLY A C 1
ATOM 1606 O O . GLY A 1 207 ? -25.865 -1.876 11.574 1.00 88.56 207 GLY A O 1
ATOM 1607 N N . LEU A 1 208 ? -23.659 -2.104 11.943 1.00 90.25 208 LEU A N 1
ATOM 1608 C CA . LEU A 1 208 ? -23.285 -0.688 11.805 1.00 90.25 208 LEU A CA 1
ATOM 1609 C C . LEU A 1 208 ? -22.957 -0.281 10.355 1.00 90.25 208 LEU A C 1
ATOM 1611 O O . LEU A 1 208 ? -22.527 0.843 10.107 1.00 90.25 208 LEU A O 1
ATOM 1615 N N . GLY A 1 209 ? -23.113 -1.189 9.386 1.00 91.31 209 GLY A N 1
ATOM 1616 C CA . GLY A 1 209 ? -22.722 -0.962 7.990 1.00 91.31 209 GLY A CA 1
ATOM 1617 C C . GLY A 1 209 ? -21.208 -1.026 7.744 1.00 91.31 209 GLY A C 1
ATOM 1618 O O . GLY A 1 209 ? -20.751 -0.752 6.633 1.00 91.31 209 GLY A O 1
ATOM 1619 N N . LEU A 1 210 ? -20.420 -1.416 8.749 1.00 92.00 210 LEU A N 1
ATOM 1620 C CA . LEU A 1 210 ? -18.963 -1.535 8.688 1.00 92.00 210 LEU A CA 1
ATOM 1621 C C . LEU A 1 210 ? -18.573 -2.942 8.215 1.00 92.00 210 LEU A C 1
ATOM 1623 O O . LEU A 1 210 ? -18.036 -3.776 8.950 1.00 92.00 210 LEU A O 1
ATOM 1627 N N . HIS A 1 211 ? -18.909 -3.239 6.962 1.00 87.75 211 HIS A N 1
ATOM 1628 C CA . HIS A 1 211 ? -18.729 -4.569 6.390 1.00 87.75 211 HIS A CA 1
ATOM 1629 C C . HIS A 1 211 ? -17.279 -4.828 5.978 1.00 87.75 211 HIS A C 1
ATOM 1631 O O . HIS A 1 211 ? -16.708 -4.128 5.142 1.00 87.75 211 HIS A O 1
ATOM 1637 N N . LYS A 1 212 ? -16.701 -5.915 6.498 1.00 82.94 212 LYS A N 1
ATOM 1638 C CA . LYS A 1 212 ? -15.457 -6.474 5.955 1.00 82.94 212 LYS A CA 1
ATOM 1639 C C . LYS A 1 212 ? -15.743 -7.099 4.575 1.00 82.94 212 LYS A C 1
ATOM 1641 O O . LYS A 1 212 ? -16.811 -7.696 4.403 1.00 82.94 212 LYS A O 1
ATOM 1646 N N . PRO A 1 213 ? -14.821 -7.008 3.598 1.00 84.88 213 PRO A N 1
ATOM 1647 C CA . PRO A 1 213 ? -14.999 -7.640 2.292 1.00 84.88 213 PRO A CA 1
ATOM 1648 C C . PRO A 1 213 ? -15.273 -9.143 2.423 1.00 84.88 213 PRO A C 1
ATOM 1650 O O . PRO A 1 213 ? -14.567 -9.848 3.142 1.00 84.88 213 PRO A O 1
ATOM 1653 N N . SER A 1 214 ? -16.280 -9.649 1.706 1.00 84.00 214 SER A N 1
ATOM 1654 C CA . SER A 1 214 ? -16.651 -11.072 1.748 1.00 84.00 214 SER A CA 1
ATOM 1655 C C . SER A 1 214 ? -15.681 -11.975 0.978 1.00 84.00 214 SER A C 1
ATOM 1657 O O . SER A 1 214 ? -15.671 -13.186 1.188 1.00 84.00 214 SER A O 1
ATOM 1659 N N . ALA A 1 215 ? -14.894 -11.404 0.063 1.00 88.25 215 ALA A N 1
ATOM 1660 C CA . ALA A 1 215 ? -13.882 -12.103 -0.717 1.00 88.25 215 ALA A CA 1
ATOM 1661 C C . ALA A 1 215 ? -12.730 -11.154 -1.069 1.00 88.25 215 ALA A C 1
ATOM 1663 O O . ALA A 1 215 ? -12.962 -10.048 -1.554 1.00 88.25 215 ALA A O 1
ATOM 1664 N N . THR A 1 216 ? -11.498 -11.627 -0.879 1.00 88.94 216 THR A N 1
ATOM 1665 C CA . THR A 1 216 ? -10.270 -10.908 -1.239 1.00 88.94 216 THR A CA 1
ATOM 1666 C C . THR A 1 216 ? -9.401 -11.827 -2.088 1.00 88.94 216 THR A C 1
ATOM 1668 O O . THR A 1 216 ? -9.147 -12.970 -1.707 1.00 88.94 216 THR A O 1
ATOM 1671 N N . TRP A 1 217 ? -8.944 -11.341 -3.239 1.00 89.50 217 TRP A N 1
ATOM 1672 C CA . TRP A 1 217 ? -8.045 -12.062 -4.141 1.00 89.50 217 TRP A CA 1
ATOM 1673 C C . TRP A 1 217 ? -6.696 -11.359 -4.235 1.00 89.50 217 TRP A C 1
ATOM 1675 O O . TRP A 1 217 ? -6.596 -10.137 -4.133 1.00 89.50 217 TRP A O 1
ATOM 1685 N N . THR A 1 218 ? -5.648 -12.141 -4.466 1.00 93.25 218 THR A N 1
ATOM 1686 C CA . THR A 1 218 ? -4.295 -11.641 -4.701 1.00 93.25 218 THR A CA 1
ATOM 1687 C C . THR A 1 218 ? -3.883 -11.960 -6.130 1.00 93.25 218 THR A C 1
ATOM 1689 O O . THR A 1 218 ? -4.150 -13.044 -6.648 1.00 93.25 218 THR A O 1
ATOM 1692 N N . TYR A 1 219 ? -3.255 -10.995 -6.792 1.00 89.25 219 TYR A N 1
ATOM 1693 C CA . TYR A 1 219 ? -2.780 -11.129 -8.163 1.00 89.25 219 TYR A CA 1
ATOM 1694 C C . TYR A 1 219 ? -1.471 -10.363 -8.339 1.00 89.25 219 TYR A C 1
ATOM 1696 O O . TYR A 1 219 ? -1.154 -9.458 -7.567 1.00 89.25 219 TYR A O 1
ATOM 1704 N N . MET A 1 220 ? -0.698 -10.757 -9.347 1.00 88.50 220 MET A N 1
ATOM 1705 C CA . MET A 1 220 ? 0.504 -10.046 -9.769 1.00 88.50 220 MET A CA 1
ATOM 1706 C C . MET A 1 220 ? 0.151 -9.194 -10.986 1.00 88.50 220 MET A C 1
ATOM 1708 O O . MET A 1 220 ? -0.394 -9.715 -11.960 1.00 88.50 220 MET A O 1
ATOM 1712 N N . VAL A 1 221 ? 0.440 -7.896 -10.917 1.00 81.81 221 VAL A N 1
ATOM 1713 C CA . VAL A 1 221 ? 0.281 -6.985 -12.056 1.00 81.81 221 VAL A CA 1
ATOM 1714 C C . VAL A 1 221 ? 1.452 -7.205 -13.011 1.00 81.81 221 VAL A C 1
ATOM 1716 O O . VAL A 1 221 ? 2.606 -7.087 -12.602 1.00 81.81 221 VAL A O 1
ATOM 1719 N N . ASN A 1 222 ? 1.149 -7.532 -14.268 1.00 75.94 222 ASN A N 1
ATOM 1720 C CA . ASN A 1 222 ? 2.134 -7.714 -15.331 1.00 75.94 222 ASN A CA 1
ATOM 1721 C C . ASN A 1 222 ? 1.883 -6.668 -16.421 1.00 75.94 222 ASN A C 1
ATOM 1723 O O . ASN A 1 222 ? 0.901 -6.783 -17.150 1.00 75.94 222 ASN A O 1
ATOM 1727 N N . ASP A 1 223 ? 2.787 -5.699 -16.554 1.00 67.88 223 ASP A N 1
ATOM 1728 C CA . ASP A 1 223 ? 2.775 -4.712 -17.637 1.00 67.88 223 ASP A CA 1
ATOM 1729 C C . ASP A 1 223 ? 3.915 -4.979 -18.625 1.00 67.88 223 ASP A C 1
ATOM 1731 O O . ASP A 1 223 ? 5.042 -5.273 -18.218 1.00 67.88 223 ASP A O 1
ATOM 1735 N N . ASN A 1 224 ? 3.637 -4.849 -19.929 1.00 68.56 224 ASN A N 1
ATOM 1736 C CA . ASN A 1 224 ? 4.668 -4.839 -20.968 1.00 68.56 224 ASN A CA 1
ATOM 1737 C C . ASN A 1 224 ? 4.909 -3.396 -21.454 1.00 68.56 224 ASN A C 1
ATOM 1739 O O . ASN A 1 224 ? 4.122 -2.892 -22.256 1.00 68.56 224 ASN A O 1
ATOM 1743 N N . PRO A 1 225 ? 5.993 -2.731 -21.019 1.00 66.56 225 PRO A N 1
ATOM 1744 C CA . PRO A 1 225 ? 6.274 -1.349 -21.406 1.00 66.56 225 PRO A CA 1
ATOM 1745 C C . PRO A 1 225 ? 6.730 -1.200 -22.869 1.00 66.56 225 PRO A C 1
ATOM 1747 O O . PRO A 1 225 ? 6.822 -0.076 -23.355 1.00 66.56 225 PRO A O 1
ATOM 1750 N N . LEU A 1 226 ? 7.024 -2.305 -23.569 1.00 63.66 226 LEU A N 1
ATOM 1751 C CA . LEU A 1 226 ? 7.537 -2.308 -24.944 1.00 63.66 226 LEU A CA 1
ATOM 1752 C C . LEU A 1 226 ? 6.476 -2.624 -26.005 1.00 63.66 226 LEU A C 1
ATOM 1754 O O . LEU A 1 226 ? 6.724 -2.396 -27.186 1.00 63.66 226 LEU A O 1
ATOM 1758 N N . SER A 1 227 ? 5.302 -3.142 -25.623 1.00 64.94 227 SER A N 1
ATOM 1759 C CA . SER A 1 227 ? 4.268 -3.482 -26.605 1.00 64.94 227 SER A CA 1
ATOM 1760 C C . SER A 1 227 ? 3.610 -2.225 -27.168 1.00 64.94 227 SER A C 1
ATOM 1762 O O . SER A 1 227 ? 3.120 -1.388 -26.413 1.00 64.94 227 SER A O 1
ATOM 1764 N N . SER A 1 228 ? 3.495 -2.145 -28.491 1.00 53.00 228 SER A N 1
ATOM 1765 C CA . SER A 1 228 ? 2.869 -1.039 -29.230 1.00 53.00 228 SER A CA 1
ATOM 1766 C C . SER A 1 228 ? 1.328 -0.970 -29.122 1.00 53.00 228 SER A C 1
ATOM 1768 O O . SER A 1 228 ? 0.695 -0.139 -29.774 1.00 53.00 228 SER A O 1
ATOM 1770 N N . GLY A 1 229 ? 0.703 -1.822 -28.299 1.00 45.53 229 GLY A N 1
ATOM 1771 C CA . GLY A 1 229 ? -0.743 -1.864 -28.066 1.00 45.53 229 GLY A CA 1
ATOM 1772 C C . GLY A 1 229 ? -1.245 -0.757 -27.131 1.00 45.53 229 GLY A C 1
ATOM 1773 O O . GLY A 1 229 ? -0.754 -0.599 -26.014 1.00 45.53 229 GLY A O 1
ATOM 1774 N N . SER A 1 230 ? -2.265 -0.011 -27.568 1.00 41.69 230 SER A N 1
ATOM 1775 C CA . SER A 1 230 ? -2.938 1.031 -26.784 1.00 41.69 230 SER A CA 1
ATOM 1776 C C . SER A 1 230 ? -3.606 0.437 -25.538 1.00 41.69 230 SER A C 1
ATOM 1778 O O . SER A 1 230 ? -4.675 -0.168 -25.630 1.00 41.69 230 SER A O 1
ATOM 1780 N N . GLY A 1 231 ? -2.986 0.595 -24.373 1.00 40.62 231 GLY A N 1
ATOM 1781 C CA . GLY A 1 231 ? -3.579 0.144 -23.112 1.00 40.62 231 GLY A CA 1
ATOM 1782 C C . GLY A 1 231 ? -2.647 0.108 -21.905 1.00 40.62 231 GLY A C 1
ATOM 1783 O O . GLY A 1 231 ? -3.127 -0.133 -20.805 1.00 40.62 231 GLY A O 1
ATOM 1784 N N . SER A 1 232 ? -1.343 0.348 -22.062 1.00 42.09 232 SER A N 1
ATOM 1785 C CA . SER A 1 232 ? -0.431 0.352 -20.916 1.00 42.09 232 SER A CA 1
ATOM 1786 C C . SER A 1 232 ? -0.392 1.717 -20.220 1.00 42.09 232 SER A C 1
ATOM 1788 O O . SER A 1 232 ? -0.075 2.732 -20.843 1.00 42.09 232 SER A O 1
ATOM 1790 N N . MET A 1 233 ? -0.619 1.709 -18.903 1.00 44.38 233 MET A N 1
ATOM 1791 C CA . MET A 1 233 ? -0.413 2.818 -17.956 1.00 44.38 233 MET A CA 1
ATOM 1792 C C . MET A 1 233 ? 1.018 3.405 -18.024 1.00 44.38 233 MET A C 1
ATOM 1794 O O . MET A 1 233 ? 1.250 4.533 -17.605 1.00 44.38 233 MET A O 1
ATOM 1798 N N . MET A 1 234 ? 1.977 2.668 -18.607 1.00 45.03 234 MET A N 1
ATOM 1799 C CA . MET A 1 234 ? 3.370 3.082 -18.849 1.00 45.03 234 MET A CA 1
ATOM 1800 C C . MET A 1 234 ? 3.593 3.813 -20.183 1.00 45.03 234 MET A C 1
ATOM 1802 O O . MET A 1 234 ? 4.663 4.389 -20.384 1.00 45.03 234 MET A O 1
ATOM 1806 N N . GLY A 1 235 ? 2.613 3.841 -21.093 1.00 45.81 235 GLY A N 1
ATOM 1807 C CA . GLY A 1 235 ? 2.721 4.588 -22.354 1.00 45.81 235 GLY A CA 1
ATOM 1808 C C . GLY A 1 235 ? 2.902 6.098 -22.139 1.00 45.81 235 GLY A C 1
ATOM 1809 O O . GLY A 1 235 ? 3.581 6.762 -22.921 1.00 45.81 235 GLY A O 1
ATOM 1810 N N . SER A 1 236 ? 2.370 6.628 -21.033 1.00 45.34 236 SER A N 1
ATOM 1811 C CA . SER A 1 236 ? 2.561 8.015 -20.586 1.00 45.34 236 SER A CA 1
ATOM 1812 C C . SER A 1 236 ? 3.971 8.278 -20.037 1.00 45.34 236 SER A C 1
ATOM 1814 O O . SER A 1 236 ? 4.506 9.367 -20.234 1.00 45.34 236 SER A O 1
ATOM 1816 N N . ILE A 1 237 ? 4.608 7.279 -19.414 1.00 43.03 237 ILE A N 1
ATOM 1817 C CA . ILE A 1 237 ? 5.996 7.353 -18.929 1.00 43.03 237 ILE A CA 1
ATOM 1818 C C . ILE A 1 237 ? 6.978 7.227 -20.101 1.00 43.03 237 ILE A C 1
ATOM 1820 O O . ILE A 1 237 ? 7.958 7.962 -20.151 1.00 43.03 237 ILE A O 1
ATOM 1824 N N . ALA A 1 238 ? 6.708 6.376 -21.094 1.00 44.16 238 ALA A N 1
ATOM 1825 C CA . ALA A 1 238 ? 7.527 6.294 -22.307 1.00 44.16 238 ALA A CA 1
ATOM 1826 C C . ALA A 1 238 ? 7.480 7.591 -23.143 1.00 44.16 238 ALA A C 1
ATOM 1828 O O . ALA A 1 238 ? 8.479 7.976 -23.749 1.00 44.16 238 ALA A O 1
ATOM 1829 N N . ALA A 1 239 ? 6.349 8.309 -23.132 1.00 48.25 239 ALA A N 1
ATOM 1830 C CA . ALA A 1 239 ? 6.222 9.632 -23.749 1.00 48.25 239 ALA A CA 1
ATOM 1831 C C . ALA A 1 239 ? 7.023 10.738 -23.026 1.00 48.25 239 ALA A C 1
ATOM 1833 O O . ALA A 1 239 ? 7.197 11.814 -23.584 1.00 48.25 239 ALA A O 1
ATOM 1834 N N . MET A 1 240 ? 7.529 10.481 -21.813 1.00 45.94 240 MET A N 1
ATOM 1835 C CA . MET A 1 240 ? 8.384 11.400 -21.049 1.00 45.94 240 MET A CA 1
ATOM 1836 C C . MET A 1 240 ? 9.834 11.439 -21.567 1.00 45.94 240 MET A C 1
ATOM 1838 O O . MET A 1 240 ? 10.560 12.387 -21.281 1.00 45.94 240 MET A O 1
ATOM 1842 N N . PHE A 1 241 ? 10.258 10.416 -22.314 1.00 41.97 241 PHE A N 1
ATOM 1843 C CA . PHE A 1 241 ? 11.634 10.248 -22.801 1.00 41.97 241 PHE A CA 1
ATOM 1844 C C . PHE A 1 241 ? 11.765 10.421 -24.322 1.00 41.97 241 PHE A C 1
ATOM 1846 O O . PHE A 1 241 ? 12.784 10.031 -24.896 1.00 41.97 241 PHE A O 1
ATOM 1853 N N . ARG A 1 242 ? 10.737 10.983 -24.970 1.00 37.06 242 ARG A N 1
ATOM 1854 C CA . ARG A 1 242 ? 10.747 11.353 -26.387 1.00 37.06 242 ARG A CA 1
ATOM 1855 C C . ARG A 1 242 ? 10.753 12.868 -26.556 1.00 37.06 242 ARG A C 1
ATOM 1857 O O . ARG A 1 242 ? 10.087 13.545 -25.745 1.00 37.06 242 ARG A O 1
#

pLDDT: mean 88.38, std 14.07, range [37.06, 98.5]

Sequence (242 aa):
DNQLRGRAGRQGDPGSTVFFVSLEDDMVAVGGAGDELTAQPDADGRLEQKKVLQFVDHCQRVTEGQMLDIHATTWKYNKLINDQRQIINARRDAVLDTETAWDDLSLHDVEKAGELTAAGIDHAVLVQAAREIMLYHLDHEWSDHLAYLDDIRESIHLRAIANESPIDEFHRMSIAAFGELAGRAVAKARETFSEAEITAGGVDLGGLGLHKPSATWTYMVNDNPLSSGSGSMMGSIAAMFR